Protein AF-0000000081171784 (afdb_homodimer)

Radius of gyration: 21.11 Å; Cα contacts (8 Å, |Δi|>4): 283; chains: 2; bounding box: 65×60×63 Å

Structure (mmCIF, N/CA/C/O backbone):
data_AF-0000000081171784-model_v1
#
loop_
_entity.id
_entity.type
_entity.pdbx_description
1 polymer 'Histidine-containing phosphotransfer protein'
#
loop_
_atom_site.group_PDB
_atom_site.id
_atom_site.type_symbol
_atom_site.label_atom_id
_atom_site.label_alt_id
_atom_site.label_comp_id
_atom_site.label_asym_id
_atom_site.label_entity_id
_atom_site.label_seq_id
_atom_site.pdbx_PDB_ins_code
_atom_site.Cartn_x
_atom_site.Cartn_y
_atom_site.Cartn_z
_atom_site.occupancy
_atom_site.B_iso_or_equiv
_atom_site.auth_seq_id
_atom_site.auth_comp_id
_atom_site.auth_asym_id
_atom_site.auth_atom_id
_atom_site.pdbx_PDB_model_num
ATOM 1 N N . MET A 1 1 ? 34.5 8.57 -8.125 1 57.09 1 MET A N 1
ATOM 2 C CA . MET A 1 1 ? 34.688 7.16 -8.461 1 57.09 1 MET A CA 1
ATOM 3 C C . MET A 1 1 ? 33.688 6.297 -7.695 1 57.09 1 MET A C 1
ATOM 5 O O . MET A 1 1 ? 33.031 5.418 -8.273 1 57.09 1 MET A O 1
ATOM 9 N N . GLU A 1 2 ? 33.406 6.562 -6.387 1 71.69 2 GLU A N 1
ATOM 10 C CA . GLU A 1 2 ? 32.562 5.785 -5.496 1 71.69 2 GLU A CA 1
ATOM 11 C C . GLU A 1 2 ? 31.078 5.914 -5.887 1 71.69 2 GLU A C 1
ATOM 13 O O . GLU A 1 2 ? 30.344 4.922 -5.902 1 71.69 2 GLU A O 1
ATOM 18 N N . THR A 1 3 ? 30.828 6.988 -6.398 1 77.44 3 THR A N 1
ATOM 19 C CA . THR A 1 3 ? 29.438 7.242 -6.785 1 77.44 3 THR A CA 1
ATOM 20 C C . THR A 1 3 ? 29.094 6.516 -8.086 1 77.44 3 THR A C 1
ATOM 22 O O . THR A 1 3 ? 28 5.98 -8.234 1 77.44 3 THR A O 1
ATOM 25 N N . ARG A 1 4 ? 30.125 6.426 -8.953 1 79.5 4 ARG A N 1
ATOM 26 C CA . ARG A 1 4 ? 29.906 5.742 -10.227 1 79.5 4 ARG A CA 1
ATOM 27 C C . ARG A 1 4 ? 29.719 4.246 -10.016 1 79.5 4 ARG A C 1
ATOM 29 O O . ARG A 1 4 ? 28.844 3.633 -10.648 1 79.5 4 ARG A O 1
ATOM 36 N N . HIS A 1 5 ? 30.562 3.717 -9.156 1 86.38 5 HIS A N 1
ATOM 37 C CA . HIS A 1 5 ? 30.453 2.293 -8.852 1 86.38 5 HIS A CA 1
ATOM 38 C C . HIS A 1 5 ? 29.109 1.96 -8.219 1 86.38 5 HIS A C 1
ATOM 40 O O . HIS A 1 5 ? 28.484 0.956 -8.562 1 86.38 5 HIS A O 1
ATOM 46 N N . LEU A 1 6 ? 28.703 2.834 -7.371 1 88.56 6 LE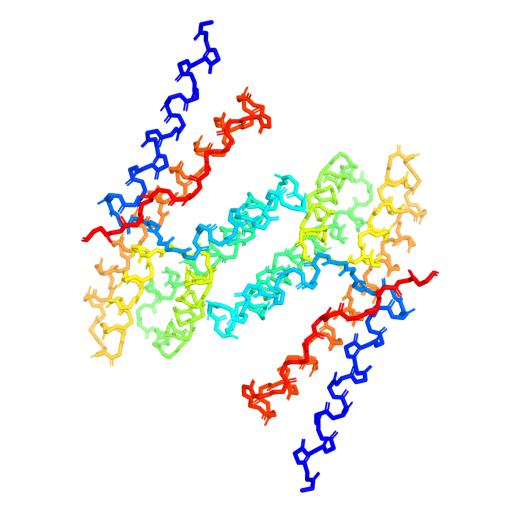U A N 1
ATOM 47 C CA . LEU A 1 6 ? 27.422 2.633 -6.699 1 88.56 6 LEU A CA 1
ATOM 48 C C . LEU A 1 6 ? 26.266 2.654 -7.699 1 88.56 6 LEU A C 1
ATOM 50 O O . LEU A 1 6 ? 25.359 1.822 -7.625 1 88.56 6 LEU A O 1
ATOM 54 N N . ARG A 1 7 ? 26.391 3.484 -8.648 1 88.81 7 ARG A N 1
ATOM 55 C CA . ARG A 1 7 ? 25.344 3.594 -9.672 1 88.81 7 ARG A CA 1
ATOM 56 C C . ARG A 1 7 ? 25.312 2.348 -10.547 1 88.81 7 ARG A C 1
ATOM 58 O O . ARG A 1 7 ? 24.234 1.862 -10.898 1 88.81 7 ARG A O 1
ATOM 65 N N . GLN A 1 8 ? 26.469 1.867 -10.867 1 90.69 8 GLN A N 1
ATOM 66 C CA . GLN A 1 8 ? 26.531 0.649 -11.672 1 90.69 8 GLN A CA 1
ATOM 67 C C . GLN A 1 8 ? 25.938 -0.54 -10.914 1 90.69 8 GLN A C 1
ATOM 69 O O . GLN A 1 8 ? 25.266 -1.38 -11.508 1 90.69 8 GLN A O 1
ATOM 74 N N . GLN A 1 9 ? 26.203 -0.541 -9.68 1 91.56 9 GLN A N 1
ATOM 75 C CA . GLN A 1 9 ? 25.672 -1.61 -8.844 1 91.56 9 GLN A CA 1
ATOM 76 C C . GLN A 1 9 ? 24.156 -1.548 -8.766 1 91.56 9 GLN A C 1
ATOM 78 O O . GLN A 1 9 ? 23.484 -2.58 -8.82 1 91.56 9 GLN A O 1
ATOM 83 N N . ILE A 1 10 ? 23.734 -0.388 -8.68 1 93.69 10 ILE A N 1
ATOM 84 C CA . ILE A 1 10 ? 22.281 -0.19 -8.586 1 93.69 10 ILE A CA 1
ATOM 85 C C . ILE A 1 10 ? 21.625 -0.624 -9.891 1 93.69 10 ILE A C 1
ATOM 87 O O . ILE A 1 10 ? 20.609 -1.322 -9.875 1 93.69 10 ILE A O 1
ATOM 91 N N . VAL A 1 11 ? 22.188 -0.311 -10.961 1 93.06 11 VAL A N 1
ATOM 92 C CA . VAL A 1 11 ? 21.656 -0.673 -12.273 1 93.06 11 VAL A CA 1
ATOM 93 C C . VAL A 1 11 ? 21.688 -2.189 -12.445 1 93.06 11 VAL A C 1
ATOM 95 O O . VAL A 1 11 ? 20.719 -2.789 -12.93 1 93.06 11 VAL A O 1
ATOM 98 N N . ALA A 1 12 ? 22.75 -2.744 -12.023 1 94.38 12 ALA A N 1
ATOM 99 C CA . ALA A 1 12 ? 22.891 -4.195 -12.125 1 94.38 12 ALA A CA 1
ATOM 100 C C . ALA A 1 12 ? 21.859 -4.91 -11.258 1 94.38 12 ALA A C 1
ATOM 102 O O . ALA A 1 12 ? 21.297 -5.934 -11.664 1 94.38 12 ALA A O 1
ATOM 103 N N . MET A 1 13 ? 21.656 -4.371 -10.094 1 94.44 13 MET A N 1
ATOM 104 C CA . MET A 1 13 ? 20.656 -4.941 -9.203 1 94.44 13 MET A CA 1
ATOM 105 C C . MET A 1 13 ? 19.266 -4.867 -9.82 1 94.44 13 MET A C 1
ATOM 107 O O . MET A 1 13 ? 18.531 -5.863 -9.852 1 94.44 13 MET A O 1
ATOM 111 N N . ARG A 1 14 ? 18.953 -3.768 -10.266 1 94.38 14 ARG A N 1
ATOM 112 C CA . ARG A 1 14 ? 17.656 -3.582 -10.906 1 94.38 14 ARG A CA 1
ATOM 113 C C . ARG A 1 14 ? 17.469 -4.566 -12.055 1 94.38 14 ARG A C 1
ATOM 115 O O . ARG A 1 14 ? 16.406 -5.18 -12.195 1 94.38 14 ARG A O 1
ATOM 122 N N . GLN A 1 15 ? 18.453 -4.684 -12.898 1 95.06 15 GLN A N 1
ATOM 123 C CA . GLN A 1 15 ? 18.391 -5.594 -14.031 1 95.06 15 GLN A CA 1
ATOM 124 C C . GLN A 1 15 ? 18.188 -7.035 -13.578 1 95.06 15 GLN A C 1
ATOM 126 O O . GLN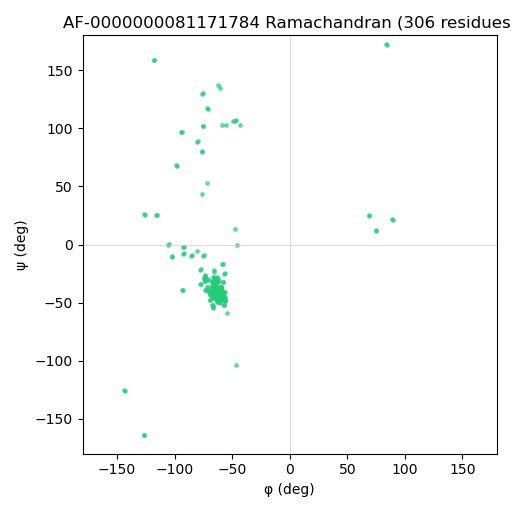 A 1 15 ? 17.453 -7.797 -14.219 1 95.06 15 GLN A O 1
ATOM 131 N N . SER A 1 16 ? 18.812 -7.352 -12.516 1 96 16 SER A N 1
ATOM 132 C CA . SER A 1 16 ? 18.703 -8.719 -12.016 1 96 16 SER A CA 1
ATOM 133 C C . SER A 1 16 ? 17.266 -9.031 -11.578 1 96 16 SER A C 1
ATOM 135 O O . SER A 1 16 ? 16.828 -10.18 -11.656 1 96 16 SER A O 1
ATOM 137 N N . PHE A 1 17 ? 16.531 -8.023 -11.078 1 96.31 17 PHE A N 1
ATOM 138 C CA . PHE A 1 17 ? 15.141 -8.227 -10.688 1 96.31 17 PHE A CA 1
ATOM 139 C C . PHE A 1 17 ? 14.312 -8.734 -11.867 1 96.31 17 PHE A C 1
ATOM 141 O O . PHE A 1 17 ? 13.422 -9.562 -11.688 1 96.31 17 PHE A O 1
ATOM 148 N N . PHE A 1 18 ? 14.648 -8.336 -13.016 1 95.75 18 PHE A N 1
ATOM 149 C CA . PHE A 1 18 ? 13.859 -8.672 -14.195 1 95.75 18 PHE A CA 1
ATOM 150 C C . PHE A 1 18 ? 14.391 -9.938 -14.859 1 95.75 18 PHE A C 1
ATOM 152 O O . PHE A 1 18 ? 13.609 -10.781 -15.312 1 95.75 18 PHE A O 1
ATOM 159 N N . ASP A 1 19 ? 15.719 -10.055 -14.875 1 95.69 19 ASP A N 1
ATOM 160 C CA . ASP A 1 19 ? 16.328 -11.258 -15.43 1 95.69 19 ASP A CA 1
ATOM 161 C C . ASP A 1 19 ? 15.867 -12.508 -14.68 1 95.69 19 ASP A C 1
ATOM 163 O O . ASP A 1 19 ? 15.648 -13.555 -15.281 1 95.69 19 ASP A O 1
ATOM 167 N N . GLU A 1 20 ? 15.727 -12.289 -13.375 1 96.44 20 GLU A N 1
ATOM 168 C CA . GLU A 1 20 ? 15.336 -13.414 -12.531 1 96.44 20 GLU A CA 1
ATOM 169 C C . GLU A 1 20 ? 13.82 -13.484 -12.367 1 96.44 20 GLU A C 1
ATOM 171 O O . GLU A 1 20 ? 13.312 -14.32 -11.625 1 96.44 20 GLU A O 1
ATOM 176 N N . GLU A 1 21 ? 13.07 -12.547 -12.938 1 96 21 GLU A N 1
ATOM 177 C CA . GLU A 1 21 ? 11.609 -12.5 -12.969 1 96 21 GLU A CA 1
ATOM 178 C C . GLU A 1 21 ? 11.039 -12.242 -11.578 1 96 21 GLU A C 1
ATOM 180 O O . GLU A 1 21 ? 9.945 -12.711 -11.258 1 96 21 GLU A O 1
ATOM 185 N N . ILE A 1 22 ? 11.82 -11.648 -10.781 1 97.38 22 ILE A N 1
ATOM 186 C CA . ILE A 1 22 ? 11.391 -11.266 -9.445 1 97.38 22 ILE A CA 1
ATOM 187 C C . ILE A 1 22 ? 10.312 -10.188 -9.539 1 97.38 22 ILE A C 1
ATOM 189 O O . ILE A 1 22 ? 9.281 -10.266 -8.883 1 97.38 22 ILE A O 1
ATOM 193 N N . LEU A 1 23 ? 10.562 -9.18 -10.398 1 97.44 23 LEU A N 1
ATOM 194 C CA . LEU A 1 23 ? 9.648 -8.078 -10.664 1 97.44 23 LEU A CA 1
ATOM 195 C C . LEU A 1 23 ? 9.211 -8.078 -12.125 1 97.44 23 LEU A C 1
ATOM 197 O O . LEU A 1 23 ? 9.867 -8.695 -12.977 1 97.44 23 LEU A O 1
ATOM 201 N N . ASP A 1 24 ? 8.102 -7.434 -12.391 1 94.75 24 ASP A N 1
ATOM 202 C CA . ASP A 1 24 ? 7.641 -7.328 -13.773 1 94.75 24 ASP A CA 1
ATOM 203 C C . ASP A 1 24 ? 7.379 -5.871 -14.156 1 94.75 24 ASP A C 1
ATOM 205 O O . ASP A 1 24 ? 7.879 -4.953 -13.5 1 94.75 24 ASP A O 1
ATOM 209 N N . GLU A 1 25 ? 6.676 -5.691 -15.203 1 91.25 25 GLU A N 1
ATOM 210 C CA . GLU A 1 25 ? 6.5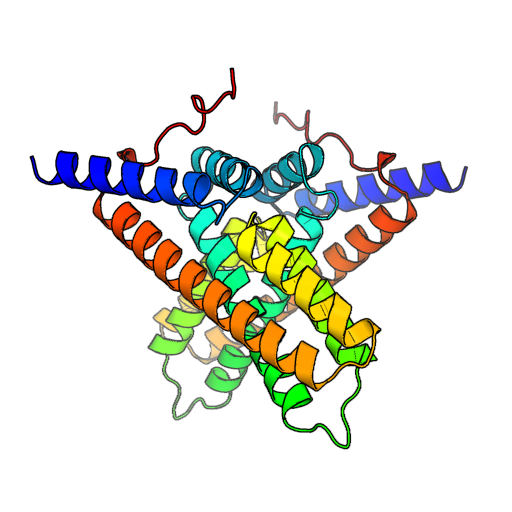23 -4.379 -15.828 1 91.25 25 GLU A CA 1
ATOM 211 C C . GLU A 1 25 ? 5.785 -3.416 -14.906 1 91.25 25 GLU A C 1
ATOM 213 O O . GLU A 1 25 ? 5.953 -2.199 -15.008 1 91.25 25 GLU A O 1
ATOM 218 N N . GLN A 1 26 ? 4.953 -3.938 -14.078 1 90.75 26 GLN A N 1
ATOM 219 C CA . GLN A 1 26 ? 4.219 -3.068 -13.164 1 90.75 26 GLN A CA 1
ATOM 220 C C . GLN A 1 26 ? 5.172 -2.273 -12.273 1 90.75 26 GLN A C 1
ATOM 222 O O . GLN A 1 26 ? 4.898 -1.122 -11.938 1 90.75 26 GLN A O 1
ATOM 227 N N . PHE A 1 27 ? 6.242 -2.9 -11.836 1 92.88 27 PHE A N 1
ATOM 228 C CA . PHE A 1 27 ? 7.258 -2.188 -11.07 1 92.88 27 PHE A CA 1
ATOM 229 C C . PHE A 1 27 ? 7.793 -0.997 -11.852 1 92.88 27 PHE A C 1
ATOM 231 O O . PHE A 1 27 ? 7.965 0.093 -11.305 1 92.88 27 PHE A O 1
ATOM 238 N N . CYS A 1 28 ? 7.996 -1.157 -13.086 1 89.88 28 CYS A N 1
ATOM 239 C CA . CYS A 1 28 ? 8.508 -0.097 -13.945 1 89.88 28 CYS A CA 1
ATOM 240 C C . CYS A 1 28 ? 7.52 1.063 -14.023 1 89.88 28 CYS A C 1
ATOM 242 O O . CYS A 1 28 ? 7.926 2.227 -14.039 1 89.88 28 CYS A O 1
ATOM 244 N N . GLN A 1 29 ? 6.359 0.728 -14.039 1 86.69 29 GLN A N 1
ATOM 245 C CA . GLN A 1 29 ? 5.332 1.764 -14.086 1 86.69 29 GLN A CA 1
ATOM 246 C C . GLN A 1 29 ? 5.328 2.596 -12.812 1 86.69 29 GLN A C 1
ATOM 248 O O . GLN A 1 29 ? 5.191 3.82 -12.859 1 86.69 29 GLN A O 1
ATOM 253 N N . LEU A 1 30 ? 5.441 1.908 -11.711 1 89.06 30 LEU A N 1
ATOM 254 C CA . LEU A 1 30 ? 5.516 2.602 -10.43 1 89.06 30 LEU A CA 1
ATOM 255 C C . LEU A 1 30 ? 6.742 3.508 -10.375 1 89.06 30 LEU A C 1
ATOM 257 O O . LEU A 1 30 ? 6.668 4.633 -9.875 1 89.06 30 LEU A O 1
ATOM 261 N N . GLU A 1 31 ? 7.809 2.986 -10.859 1 87 31 GLU A N 1
ATOM 262 C CA . GLU A 1 31 ? 9.047 3.756 -10.898 1 87 31 GLU A CA 1
ATOM 263 C C . GLU A 1 31 ? 8.875 5.047 -11.695 1 87 31 GLU A C 1
ATOM 265 O O . GLU A 1 31 ? 9.406 6.09 -11.32 1 87 31 GLU A O 1
ATOM 270 N N . GLN A 1 32 ? 8.195 5 -12.758 1 83.44 32 GLN A N 1
ATOM 271 C CA . GLN A 1 32 ? 7.953 6.164 -13.602 1 83.44 32 GLN A CA 1
ATOM 272 C C . GLN A 1 32 ? 7.148 7.227 -12.867 1 83.44 32 GLN A C 1
ATOM 274 O O . GLN A 1 32 ? 7.371 8.422 -13.055 1 83.44 32 GLN A O 1
ATOM 279 N N . LEU A 1 33 ? 6.309 6.797 -12.062 1 81.56 33 LEU A N 1
ATOM 280 C CA . LEU A 1 33 ? 5.5 7.73 -11.289 1 81.56 33 LEU A CA 1
ATOM 281 C C . LEU A 1 33 ? 6.355 8.477 -10.273 1 81.56 33 LEU A C 1
ATOM 283 O O . LEU A 1 33 ? 6.105 9.648 -9.984 1 81.56 33 LEU A O 1
ATOM 287 N N . GLU A 1 34 ? 7.223 7.754 -9.703 1 81.5 34 GLU A N 1
ATOM 288 C CA . GLU A 1 34 ? 8.125 8.383 -8.742 1 81.5 34 GLU A CA 1
ATOM 289 C C . GLU A 1 34 ? 8.938 9.492 -9.398 1 81.5 34 GLU A C 1
ATOM 291 O O . GLU A 1 34 ? 9.18 10.539 -8.789 1 81.5 34 GLU A O 1
ATOM 296 N N . GLU A 1 35 ? 9.328 9.344 -10.594 1 73.88 35 GLU A N 1
ATOM 297 C CA . GLU A 1 35 ? 10.117 10.336 -11.312 1 73.88 35 GLU A CA 1
ATOM 298 C C . GLU A 1 35 ? 9.344 11.641 -11.484 1 73.88 35 GLU A C 1
ATOM 300 O O . GLU A 1 35 ? 9.938 12.719 -11.492 1 73.88 35 GLU A O 1
ATOM 305 N N . ASN A 1 36 ? 8.094 11.562 -11.531 1 67.62 36 ASN A N 1
ATOM 306 C CA . ASN A 1 36 ? 7.273 12.727 -11.844 1 67.62 36 ASN A CA 1
ATOM 307 C C . ASN A 1 36 ? 6.582 13.273 -10.594 1 67.62 36 ASN A C 1
ATOM 309 O O . ASN A 1 36 ? 5.867 14.273 -10.664 1 67.62 36 ASN A O 1
ATOM 313 N N . GLY A 1 37 ? 6.91 12.555 -9.57 1 67.94 37 GLY A N 1
ATOM 314 C CA . GLY A 1 37 ? 6.137 12.953 -8.406 1 67.94 37 GLY A CA 1
ATOM 315 C C . GLY A 1 37 ? 6.926 12.883 -7.113 1 67.94 37 GLY A C 1
ATOM 316 O O . GLY A 1 37 ? 8.016 13.445 -7.016 1 67.94 37 GLY A O 1
ATOM 317 N N . ASN A 1 38 ? 6.441 12.172 -6.145 1 74.19 38 ASN A N 1
ATOM 318 C CA . ASN A 1 38 ? 7.004 12.008 -4.805 1 74.19 38 ASN A CA 1
ATOM 319 C C . ASN A 1 38 ? 8.258 11.141 -4.828 1 74.19 38 ASN A C 1
ATOM 321 O O . ASN A 1 38 ? 8.203 9.977 -5.238 1 74.19 38 ASN A O 1
ATOM 325 N N . PRO A 1 39 ? 9.422 11.68 -4.445 1 75.19 39 PRO A N 1
ATOM 326 C CA . PRO A 1 39 ? 10.695 10.953 -4.523 1 75.19 39 PRO A CA 1
ATOM 327 C C . PRO A 1 39 ? 10.695 9.664 -3.713 1 75.19 39 PRO A C 1
ATOM 329 O O . PRO A 1 39 ? 11.484 8.758 -3.984 1 75.19 39 PRO A O 1
ATOM 332 N N . SER A 1 40 ? 9.867 9.5 -2.891 1 83.75 40 SER A N 1
ATOM 333 C CA . SER A 1 40 ? 9.859 8.289 -2.082 1 83.75 40 SER A CA 1
ATOM 334 C C . SER A 1 40 ? 8.602 7.461 -2.332 1 83.75 40 SER A C 1
ATOM 336 O O . SER A 1 40 ? 8.266 6.578 -1.538 1 83.75 40 SER A O 1
ATOM 338 N N . PHE A 1 41 ? 8.125 7.699 -3.516 1 88.44 41 PHE A N 1
ATOM 339 C CA . PHE A 1 41 ? 6.855 7.055 -3.814 1 88.44 41 PHE A CA 1
ATOM 340 C C . PHE A 1 41 ? 7.023 5.539 -3.887 1 88.44 41 PHE A C 1
ATOM 342 O O . PHE A 1 41 ? 6.297 4.797 -3.221 1 88.44 41 PHE A O 1
ATOM 349 N N . LEU A 1 42 ? 7.957 5.129 -4.719 1 91.56 42 LEU A N 1
ATOM 350 C CA . LEU A 1 42 ? 8.156 3.701 -4.941 1 91.56 42 LEU A CA 1
ATOM 351 C C . LEU A 1 42 ? 8.461 2.984 -3.631 1 91.56 42 LEU A C 1
ATOM 353 O O . LEU A 1 42 ? 7.855 1.955 -3.326 1 91.56 42 LEU A O 1
ATOM 357 N N . GLU A 1 43 ? 9.305 3.514 -2.889 1 92.56 43 GLU A N 1
ATOM 358 C CA . GLU A 1 43 ? 9.656 2.928 -1.6 1 92.56 43 GLU A CA 1
ATOM 359 C C . GLU A 1 43 ? 8.453 2.889 -0.664 1 92.56 43 GLU A C 1
ATOM 361 O O . GLU A 1 43 ? 8.258 1.917 0.072 1 92.56 43 GLU A O 1
ATOM 366 N N . GLN A 1 44 ? 7.703 3.898 -0.72 1 90.5 44 GLN A N 1
ATOM 367 C CA . GLN A 1 44 ? 6.523 3.965 0.14 1 90.5 44 GLN A CA 1
ATOM 368 C C . GLN A 1 44 ? 5.504 2.898 -0.242 1 90.5 44 GLN A C 1
ATOM 370 O O . GLN A 1 44 ? 4.883 2.283 0.63 1 90.5 44 GLN A O 1
ATOM 375 N N . VAL A 1 45 ? 5.312 2.752 -1.491 1 93.25 45 VAL A N 1
ATOM 376 C CA . VAL A 1 45 ? 4.379 1.734 -1.963 1 93.25 45 VAL A CA 1
ATOM 377 C C . VAL A 1 45 ? 4.824 0.359 -1.47 1 93.25 45 VAL A C 1
ATOM 379 O O . VAL A 1 45 ? 4.02 -0.4 -0.922 1 93.25 45 VAL A O 1
ATOM 382 N N . PHE A 1 46 ? 6.078 0.076 -1.565 1 95.19 46 PHE A N 1
ATOM 383 C CA . PHE A 1 46 ? 6.559 -1.235 -1.146 1 95.19 46 PHE A CA 1
ATOM 384 C C . PHE A 1 46 ? 6.566 -1.35 0.374 1 95.19 46 PHE A C 1
ATOM 386 O O . PHE A 1 46 ? 6.344 -2.432 0.922 1 95.19 46 PHE A O 1
ATOM 393 N N . THR A 1 47 ? 6.789 -0.279 1.035 1 93.56 47 THR A N 1
ATOM 394 C CA . THR A 1 47 ? 6.684 -0.306 2.49 1 93.56 47 THR A CA 1
ATOM 395 C C . THR A 1 47 ? 5.273 -0.696 2.924 1 93.56 47 THR A C 1
ATOM 397 O O . THR A 1 47 ? 5.098 -1.562 3.783 1 93.56 47 THR A O 1
ATOM 400 N N . MET A 1 48 ? 4.316 -0.072 2.326 1 93.12 48 MET A N 1
ATOM 401 C CA . MET A 1 48 ? 2.938 -0.436 2.635 1 93.12 48 MET A CA 1
ATOM 402 C C . MET A 1 48 ? 2.662 -1.89 2.262 1 93.12 48 MET A C 1
ATOM 404 O O . MET A 1 48 ? 1.993 -2.609 3.004 1 93.12 48 MET A O 1
ATOM 408 N N . TYR A 1 49 ? 3.176 -2.289 1.061 1 95.75 49 TYR A N 1
ATOM 409 C CA . TYR A 1 49 ? 3.018 -3.664 0.596 1 95.75 49 TYR A CA 1
ATOM 410 C C . TYR A 1 49 ? 3.604 -4.648 1.601 1 95.75 49 TYR A C 1
ATOM 412 O O . TYR A 1 49 ? 2.951 -5.629 1.968 1 95.75 49 TYR A O 1
ATOM 420 N N . PHE A 1 50 ? 4.773 -4.371 2.111 1 95.94 50 PHE A N 1
ATOM 421 C CA . PHE A 1 50 ? 5.449 -5.293 3.016 1 95.94 50 PHE A CA 1
ATOM 422 C C . PHE A 1 50 ? 4.77 -5.305 4.383 1 95.94 50 PHE A C 1
ATOM 424 O O . PHE A 1 50 ? 4.672 -6.352 5.023 1 95.94 50 PHE A O 1
ATOM 431 N N . ASN A 1 51 ? 4.352 -4.18 4.848 1 92.25 51 ASN A N 1
ATOM 432 C CA . ASN A 1 51 ? 3.631 -4.137 6.117 1 92.25 51 ASN A CA 1
ATOM 433 C C . ASN A 1 51 ? 2.34 -4.949 6.055 1 92.25 51 ASN A C 1
ATOM 435 O O . ASN A 1 51 ? 2.051 -5.734 6.961 1 92.25 51 ASN A O 1
ATOM 439 N N . ASP A 1 52 ? 1.663 -4.797 4.992 1 91.44 52 ASP A N 1
ATOM 440 C CA . ASP A 1 52 ? 0.402 -5.512 4.816 1 91.44 52 ASP A CA 1
ATOM 441 C C . ASP A 1 52 ? 0.639 -7.008 4.637 1 91.44 52 ASP A C 1
ATOM 443 O O . ASP A 1 52 ? -0.008 -7.828 5.293 1 91.44 52 ASP A O 1
ATOM 447 N N . SER A 1 53 ? 1.565 -7.316 3.777 1 94.75 53 SER A N 1
ATOM 448 C CA . SER A 1 53 ? 1.79 -8.719 3.426 1 94.75 53 SER A CA 1
ATOM 449 C C . SER A 1 53 ? 2.352 -9.5 4.605 1 94.75 53 SER A C 1
ATOM 451 O O . SER A 1 53 ? 2.092 -10.695 4.742 1 94.75 53 SER A O 1
ATOM 453 N N . THR A 1 54 ? 3.141 -8.812 5.453 1 93.12 54 THR A N 1
ATOM 454 C CA . THR A 1 54 ? 3.639 -9.484 6.645 1 93.12 54 THR A CA 1
ATOM 455 C C . THR A 1 54 ? 2.482 -9.984 7.504 1 93.12 54 THR A C 1
ATOM 457 O O . THR A 1 54 ? 2.523 -11.109 8.008 1 93.12 54 THR A O 1
ATOM 460 N N . THR A 1 55 ? 1.473 -9.164 7.621 1 90.56 55 THR A N 1
ATOM 461 C CA . THR A 1 55 ? 0.29 -9.539 8.383 1 90.56 55 THR A CA 1
ATOM 462 C C . THR A 1 55 ? -0.452 -10.688 7.703 1 90.56 55 THR A C 1
ATOM 464 O O . THR A 1 55 ? -0.907 -11.625 8.367 1 90.56 55 THR A O 1
ATOM 467 N N . VAL A 1 56 ? -0.552 -10.625 6.438 1 90.94 56 VAL A N 1
ATOM 468 C CA . VAL A 1 56 ? -1.215 -11.656 5.645 1 90.94 56 VAL A CA 1
ATOM 469 C C . VAL A 1 56 ? -0.498 -12.992 5.828 1 90.94 56 VAL A C 1
ATOM 471 O O . VAL A 1 56 ? -1.13 -14.008 6.129 1 90.94 56 VAL A O 1
ATOM 474 N N . LEU A 1 57 ? 0.784 -13 5.676 1 95.5 57 LEU A N 1
ATOM 475 C CA . LEU A 1 57 ? 1.582 -14.219 5.781 1 95.5 57 LEU A CA 1
ATOM 476 C C . LEU A 1 57 ? 1.481 -14.812 7.18 1 95.5 57 LEU A C 1
ATOM 478 O O . LEU A 1 57 ? 1.397 -16.031 7.332 1 95.5 57 LEU A O 1
ATOM 482 N N . ALA A 1 58 ? 1.482 -13.961 8.188 1 94 58 ALA A N 1
ATOM 483 C CA . ALA A 1 58 ? 1.336 -14.438 9.562 1 94 58 ALA A CA 1
ATOM 484 C C . ALA A 1 58 ? -0.019 -15.109 9.766 1 94 58 ALA A C 1
ATOM 486 O O . ALA A 1 58 ? -0.114 -16.125 10.453 1 94 58 ALA A O 1
ATOM 487 N N . THR A 1 59 ? -1.062 -14.531 9.219 1 92.12 59 THR A N 1
ATOM 488 C CA . THR A 1 59 ? -2.41 -15.086 9.312 1 92.12 59 THR A CA 1
ATOM 489 C C . THR A 1 59 ? -2.477 -16.469 8.672 1 92.12 59 THR A C 1
ATOM 491 O O . THR A 1 59 ? -3.037 -17.406 9.25 1 92.12 59 THR A O 1
ATOM 494 N N . VAL A 1 60 ? -1.902 -16.609 7.512 1 93.25 60 VAL A N 1
ATOM 495 C CA . VAL A 1 60 ? -1.907 -17.875 6.797 1 93.25 60 VAL A CA 1
ATOM 496 C C . VAL A 1 60 ? -1.089 -18.906 7.57 1 93.25 60 VAL A C 1
ATOM 498 O O . VAL A 1 60 ? -1.501 -20.062 7.711 1 93.25 60 VAL A O 1
ATOM 501 N N . GLU A 1 61 ? 0.045 -18.453 8.023 1 93.31 61 GLU A N 1
ATOM 502 C CA . GLU A 1 61 ? 0.896 -19.344 8.805 1 93.31 61 GLU A CA 1
ATOM 503 C C . GLU A 1 61 ? 0.158 -19.891 10.031 1 93.31 61 GLU A C 1
ATOM 505 O O . GLU A 1 61 ? 0.221 -21.078 10.328 1 93.31 61 GLU A O 1
ATOM 510 N N . GLN A 1 62 ? -0.535 -19 10.742 1 92.44 62 GLN A N 1
ATOM 511 C CA . GLN A 1 62 ? -1.304 -19.406 11.922 1 92.44 62 GLN A CA 1
ATOM 512 C C . GLN A 1 62 ? -2.414 -20.375 11.547 1 92.44 62 GLN A C 1
ATOM 514 O O . GLN A 1 62 ? -2.641 -21.359 12.25 1 92.44 62 GLN A O 1
ATOM 519 N N . ALA A 1 63 ? -3.104 -20.094 10.445 1 89.25 63 ALA A N 1
ATOM 520 C CA . ALA A 1 63 ? -4.164 -20.984 9.977 1 89.25 63 ALA A CA 1
ATOM 521 C C . ALA A 1 63 ? -3.617 -22.359 9.648 1 89.25 63 ALA A C 1
ATOM 523 O O . ALA A 1 63 ? -4.25 -23.375 9.961 1 89.25 63 ALA A O 1
ATOM 524 N N . MET A 1 64 ? -2.449 -22.438 9.094 1 85.75 64 MET A N 1
ATOM 525 C CA . MET A 1 64 ? -1.843 -23.703 8.672 1 85.75 64 MET A CA 1
ATOM 526 C C . MET A 1 64 ? -1.373 -24.5 9.875 1 85.75 64 MET A C 1
ATOM 528 O O . MET A 1 64 ? -1.27 -25.734 9.805 1 85.75 64 MET A O 1
ATOM 532 N N . ARG A 1 65 ? -1.073 -23.812 10.922 1 87.25 65 ARG A N 1
ATOM 533 C CA . ARG A 1 65 ? -0.641 -24.484 12.141 1 87.25 65 ARG A CA 1
ATOM 534 C C . ARG A 1 65 ? -1.818 -25.156 12.844 1 87.25 65 ARG A C 1
ATOM 536 O O . ARG A 1 65 ? -1.638 -26.125 13.594 1 87.25 65 ARG A O 1
ATOM 543 N N . GLU A 1 66 ? -2.967 -24.562 12.648 1 85.75 66 GLU A N 1
ATOM 544 C CA . GLU A 1 66 ? -4.172 -25.109 13.266 1 85.75 66 GLU A CA 1
ATOM 545 C C . GLU A 1 66 ? -4.957 -25.969 12.273 1 85.75 66 GLU A C 1
ATOM 547 O O . GLU A 1 66 ? -6.125 -25.688 11.984 1 85.75 66 GLU A O 1
ATOM 552 N N . ILE A 1 67 ? -4.398 -27.094 11.898 1 75.56 67 ILE A N 1
ATOM 553 C CA . ILE A 1 67 ? -4.863 -27.906 10.773 1 75.56 67 ILE A CA 1
ATOM 554 C C . ILE A 1 67 ? -6.234 -28.5 11.102 1 75.56 67 ILE A C 1
ATOM 556 O O . ILE A 1 67 ? -7.094 -28.594 10.227 1 75.56 67 ILE A O 1
ATOM 560 N N . GLU A 1 68 ? -6.441 -28.844 12.297 1 82.38 68 GLU A N 1
ATOM 561 C CA . GLU A 1 68 ? -7.688 -29.484 12.695 1 82.38 68 GLU A CA 1
ATOM 562 C C . GLU A 1 68 ? -8.875 -28.531 12.547 1 82.38 68 GLU A C 1
ATOM 564 O O . GLU A 1 68 ? -10 -28.969 12.32 1 82.38 68 GLU A O 1
ATOM 569 N N . SER A 1 69 ? -8.609 -27.328 12.57 1 86.38 69 SER A N 1
ATOM 570 C CA . SER A 1 69 ? -9.672 -26.328 12.531 1 86.38 69 SER A CA 1
ATOM 571 C C . SER A 1 69 ? -9.461 -25.328 11.398 1 86.38 69 SER A C 1
ATOM 573 O O . SER A 1 69 ? -10 -24.219 11.438 1 86.38 69 SER A O 1
ATOM 575 N N . ILE A 1 70 ? -8.758 -25.828 10.422 1 85.19 70 ILE A N 1
ATOM 576 C CA . ILE A 1 70 ? -8.359 -24.875 9.398 1 85.19 70 ILE A CA 1
ATOM 577 C C . ILE A 1 70 ? -9.555 -24.547 8.508 1 85.19 70 ILE A C 1
ATOM 579 O O . ILE A 1 70 ? -10.312 -25.422 8.109 1 85.19 70 ILE A O 1
ATOM 583 N N . ASP A 1 71 ? -9.781 -23.25 8.32 1 90.31 71 ASP A N 1
ATOM 584 C CA . ASP A 1 71 ? -10.758 -22.75 7.359 1 90.31 71 ASP A CA 1
ATOM 585 C C . ASP A 1 71 ? -10.094 -22.422 6.023 1 90.31 71 ASP A C 1
ATOM 587 O O . ASP A 1 71 ? -9.578 -21.328 5.824 1 90.31 71 ASP A O 1
ATOM 591 N N . LEU A 1 72 ? -10.172 -23.344 5.102 1 91.44 72 LEU A N 1
ATOM 592 C CA . LEU A 1 72 ? -9.5 -23.219 3.812 1 91.44 72 LEU A CA 1
ATOM 593 C C . LEU A 1 72 ? -10.078 -22.047 3.014 1 91.44 72 LEU A C 1
ATOM 595 O O . LEU A 1 72 ? -9.367 -21.422 2.223 1 91.44 72 LEU A O 1
ATOM 599 N N . GLY A 1 73 ? -11.344 -21.812 3.229 1 92.75 73 GLY A N 1
ATOM 600 C CA . GLY A 1 73 ? -11.953 -20.656 2.592 1 92.75 73 GLY A CA 1
ATOM 601 C C . GLY A 1 73 ? -11.336 -19.344 3.025 1 92.75 73 GLY A C 1
ATOM 602 O O . GLY A 1 73 ? -11.07 -18.469 2.193 1 92.75 73 GLY A O 1
ATOM 603 N N . GLU A 1 74 ? -11.094 -19.281 4.266 1 92.12 74 GLU A N 1
ATOM 604 C CA . GLU A 1 74 ? -10.461 -18.078 4.789 1 92.12 74 GLU A CA 1
ATOM 605 C C . GLU A 1 74 ? -9.023 -17.938 4.281 1 92.12 74 GLU A C 1
ATOM 607 O O . GLU A 1 74 ? -8.586 -16.844 3.914 1 92.12 74 GLU A O 1
ATOM 612 N N . VAL A 1 75 ? -8.312 -19.062 4.27 1 94.38 75 VAL A N 1
ATOM 613 C CA . VAL A 1 75 ? -6.938 -19.062 3.783 1 94.38 75 VAL A CA 1
ATOM 614 C C . VAL A 1 75 ? -6.902 -18.625 2.322 1 94.38 75 VAL A C 1
ATOM 616 O O . VAL A 1 75 ? -6.086 -17.781 1.942 1 94.38 75 VAL A O 1
ATOM 619 N N . ASP A 1 76 ? -7.809 -19.109 1.556 1 95.56 76 ASP A N 1
ATOM 620 C CA . ASP A 1 76 ? -7.867 -18.734 0.144 1 95.56 76 ASP A CA 1
ATOM 621 C C . ASP A 1 76 ? -8.195 -17.25 -0.028 1 95.56 76 ASP A C 1
ATOM 623 O O . ASP A 1 76 ? -7.652 -16.594 -0.916 1 95.56 76 ASP A O 1
ATOM 627 N N . HIS A 1 77 ? -9.062 -16.812 0.812 1 94.38 77 HIS A N 1
ATOM 628 C CA . HIS A 1 77 ? -9.453 -15.398 0.749 1 94.38 77 HIS A CA 1
ATOM 629 C C . HIS A 1 77 ? -8.266 -14.484 1.012 1 94.38 77 HIS A C 1
ATOM 631 O O . HIS A 1 77 ? -8.031 -13.531 0.264 1 94.38 77 HIS A O 1
ATOM 637 N N . VAL A 1 78 ? -7.531 -14.781 1.976 1 94.06 78 VAL A N 1
ATOM 638 C CA . VAL A 1 78 ? -6.379 -13.977 2.361 1 94.06 78 VAL A CA 1
ATOM 639 C C . VAL A 1 78 ? -5.309 -14.047 1.272 1 94.06 78 VAL A C 1
ATOM 641 O O . VAL A 1 78 ? -4.719 -13.031 0.902 1 94.06 78 VAL A O 1
ATOM 644 N N . LEU A 1 79 ? -5.105 -15.266 0.74 1 96.44 79 LEU A N 1
ATOM 645 C CA . LEU A 1 79 ? -4.129 -15.445 -0.329 1 96.44 79 LEU A CA 1
ATOM 646 C C . LEU A 1 79 ? -4.566 -14.711 -1.592 1 96.44 79 LEU A C 1
ATOM 648 O O . LEU A 1 79 ? -3.732 -14.148 -2.309 1 96.44 79 LEU A O 1
ATOM 652 N N . HIS A 1 80 ? -5.801 -14.688 -1.867 1 94.56 80 HIS A N 1
ATOM 653 C CA . HIS A 1 80 ? -6.344 -13.977 -3.018 1 94.56 80 HIS A CA 1
ATOM 654 C C . HIS A 1 80 ? -6.062 -12.477 -2.924 1 94.56 80 HIS A C 1
ATOM 656 O O . HIS A 1 80 ? -5.645 -11.859 -3.904 1 94.56 80 HIS A O 1
ATOM 662 N N . LYS A 1 81 ? -6.32 -11.977 -1.791 1 91.38 81 LYS A N 1
ATOM 663 C CA . LYS A 1 81 ? -6.02 -10.57 -1.563 1 91.38 81 LYS A CA 1
ATOM 664 C C . LYS A 1 81 ? -4.531 -10.289 -1.74 1 91.38 81 LYS A C 1
ATOM 666 O O . LYS A 1 81 ? -4.148 -9.266 -2.314 1 91.38 81 LYS A O 1
ATOM 671 N N . PHE A 1 82 ? -3.705 -11.234 -1.215 1 96 82 PHE A N 1
ATOM 672 C CA . PHE A 1 82 ? -2.258 -11.102 -1.319 1 96 82 PHE A CA 1
ATOM 673 C C . PHE A 1 82 ? -1.813 -11.148 -2.777 1 96 82 PHE A C 1
ATOM 675 O O . PHE A 1 82 ? -0.901 -10.422 -3.18 1 96 82 PHE A O 1
ATOM 682 N N . LYS A 1 83 ? -2.434 -11.977 -3.547 1 95.69 83 LYS A N 1
ATOM 683 C CA . LYS A 1 83 ? -2.16 -12.062 -4.977 1 95.69 83 LYS A CA 1
ATOM 684 C C . LYS A 1 83 ? -2.406 -10.719 -5.664 1 95.69 83 LYS A C 1
ATOM 686 O O . LYS A 1 83 ? -1.59 -10.266 -6.469 1 95.69 83 LYS A O 1
ATOM 691 N N . GLY A 1 84 ? -3.512 -10.094 -5.301 1 93.12 84 GLY A N 1
ATOM 692 C CA . GLY A 1 84 ? -3.842 -8.797 -5.867 1 93.12 84 GLY A CA 1
ATOM 693 C C . GLY A 1 84 ? -2.824 -7.723 -5.527 1 93.12 84 GLY A C 1
ATOM 694 O O . GLY A 1 84 ? -2.389 -6.973 -6.406 1 93.12 84 GLY A O 1
ATOM 695 N N . SER A 1 85 ? -2.469 -7.645 -4.277 1 94 85 SER A N 1
ATOM 696 C CA . SER A 1 85 ? -1.47 -6.668 -3.863 1 94 85 SER A CA 1
ATOM 697 C C . SER A 1 85 ? -0.134 -6.914 -4.559 1 94 85 SER A C 1
ATOM 699 O O . SER A 1 85 ? 0.543 -5.969 -4.965 1 94 85 SER A O 1
ATOM 701 N N . SER A 1 86 ? 0.236 -8.156 -4.672 1 96.44 86 SER A N 1
ATOM 702 C CA . SER A 1 86 ? 1.492 -8.508 -5.328 1 96.44 86 SER A CA 1
ATOM 703 C C . SER A 1 86 ? 1.471 -8.133 -6.805 1 96.44 86 SER A C 1
ATOM 705 O O . SER A 1 86 ? 2.473 -7.656 -7.344 1 96.44 86 SER A O 1
ATOM 707 N N . ALA A 1 87 ? 0.385 -8.297 -7.438 1 93.81 87 ALA A N 1
ATOM 708 C CA . ALA A 1 87 ? 0.228 -7.898 -8.836 1 93.81 87 ALA A CA 1
ATOM 709 C C . ALA A 1 87 ? 0.339 -6.383 -8.992 1 93.81 87 ALA A C 1
ATOM 711 O O . ALA A 1 87 ? 0.95 -5.895 -9.945 1 93.81 87 ALA A O 1
ATOM 712 N N . SER A 1 88 ? -0.202 -5.699 -8.078 1 91.5 88 SER A N 1
ATOM 713 C CA . SER A 1 88 ? -0.254 -4.246 -8.148 1 91.5 88 SER A CA 1
ATOM 714 C C . SER A 1 88 ? 1.142 -3.637 -8.062 1 91.5 88 SER A C 1
ATOM 716 O O . SER A 1 88 ? 1.38 -2.541 -8.578 1 91.5 88 SER A O 1
ATOM 718 N N . VAL A 1 89 ? 2.047 -4.312 -7.406 1 94.56 89 VAL A N 1
ATOM 719 C CA . VAL A 1 89 ? 3.379 -3.738 -7.254 1 94.56 89 VAL A CA 1
ATOM 720 C C . VAL A 1 89 ? 4.344 -4.406 -8.234 1 94.56 89 VAL A C 1
ATOM 722 O O . VAL A 1 89 ? 5.5 -3.992 -8.352 1 94.56 89 VAL A O 1
ATOM 725 N N . GLY A 1 90 ? 3.93 -5.473 -8.875 1 95.44 90 GLY A N 1
ATOM 726 C CA .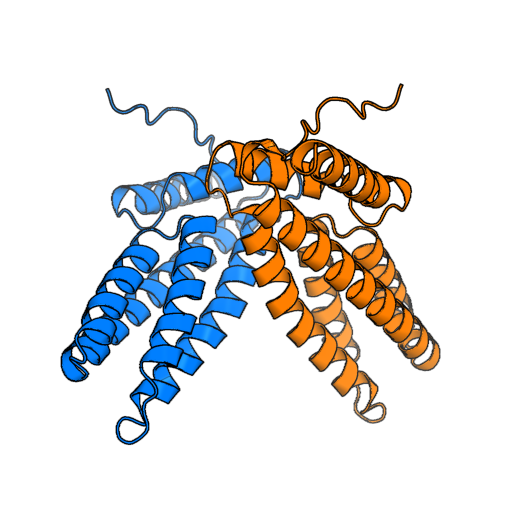 GLY A 1 90 ? 4.746 -6.176 -9.852 1 95.44 90 GLY A CA 1
ATOM 727 C C . GLY A 1 90 ? 5.613 -7.258 -9.234 1 95.44 90 GLY A C 1
ATOM 728 O O . GLY A 1 90 ? 6.652 -7.621 -9.789 1 95.44 90 GLY A O 1
ATOM 729 N N . ALA A 1 91 ? 5.289 -7.754 -8.102 1 97.12 91 ALA A N 1
ATOM 730 C CA . ALA A 1 91 ? 6.016 -8.836 -7.441 1 97.12 91 ALA A CA 1
ATOM 731 C C . ALA A 1 91 ? 5.695 -10.188 -8.086 1 97.12 91 ALA A C 1
ATOM 733 O O . ALA A 1 91 ? 4.992 -11.008 -7.496 1 97.12 91 ALA A O 1
ATOM 734 N N . ASN A 1 92 ? 6.332 -10.398 -9.156 1 97.44 92 ASN A N 1
ATOM 735 C CA . ASN A 1 92 ? 5.957 -11.477 -10.062 1 97.44 92 ASN A CA 1
ATOM 736 C C . ASN A 1 92 ? 6.195 -12.852 -9.445 1 97.44 92 ASN A C 1
ATOM 738 O O . ASN A 1 92 ? 5.305 -13.695 -9.438 1 97.44 92 ASN A O 1
ATOM 742 N N . LYS A 1 93 ? 7.363 -13.109 -8.945 1 97.88 93 LYS A N 1
ATOM 743 C CA . LYS A 1 93 ? 7.676 -14.422 -8.398 1 97.88 93 LYS A CA 1
ATOM 744 C C . LYS A 1 93 ? 6.797 -14.742 -7.191 1 97.88 93 LYS A C 1
ATOM 746 O O . LYS A 1 93 ? 6.328 -15.867 -7.035 1 97.88 93 LYS A O 1
ATOM 751 N N . VAL A 1 94 ? 6.59 -13.781 -6.355 1 98.31 94 VAL A N 1
ATOM 752 C CA . VAL A 1 94 ? 5.723 -13.953 -5.195 1 98.31 94 VAL A CA 1
ATOM 753 C C . VAL A 1 94 ? 4.301 -14.266 -5.652 1 98.31 94 VAL A C 1
ATOM 755 O O . VAL A 1 94 ? 3.676 -15.211 -5.156 1 98.31 94 VAL A O 1
ATOM 758 N N . ARG A 1 95 ? 3.811 -13.508 -6.59 1 97.44 95 ARG A N 1
ATOM 759 C CA . ARG A 1 95 ? 2.467 -13.727 -7.117 1 97.44 95 ARG A CA 1
ATOM 760 C C . ARG A 1 95 ? 2.311 -15.156 -7.633 1 97.44 95 ARG A C 1
ATOM 762 O O . ARG A 1 95 ? 1.306 -15.812 -7.359 1 97.44 95 ARG A O 1
ATOM 769 N N . ASN A 1 96 ? 3.289 -15.602 -8.406 1 98 96 ASN A N 1
ATOM 770 C CA . ASN A 1 96 ? 3.254 -16.953 -8.945 1 98 96 ASN A CA 1
ATOM 771 C C . ASN A 1 96 ? 3.193 -18 -7.84 1 98 96 ASN A C 1
ATOM 773 O O . ASN A 1 96 ? 2.473 -19 -7.953 1 98 96 ASN A O 1
ATOM 777 N N . GLN A 1 97 ? 4.004 -17.75 -6.828 1 97.94 97 GLN A N 1
ATOM 778 C CA . GLN A 1 97 ? 3.998 -18.703 -5.719 1 97.94 97 GLN A CA 1
ATOM 779 C C . GLN A 1 97 ? 2.66 -18.672 -4.988 1 97.94 97 GLN A C 1
ATOM 781 O O . GLN A 1 97 ? 2.205 -19.703 -4.488 1 97.94 97 GLN A O 1
ATOM 786 N N . ILE A 1 98 ? 1.997 -17.516 -4.902 1 98.19 98 ILE A N 1
ATOM 787 C CA . ILE A 1 98 ? 0.671 -17.422 -4.301 1 98.19 98 ILE A CA 1
ATOM 788 C C . ILE A 1 98 ? -0.32 -18.266 -5.094 1 98.19 98 ILE A C 1
ATOM 790 O O . ILE A 1 98 ? -1.104 -19.031 -4.516 1 98.19 98 ILE A O 1
ATOM 794 N N . VAL A 1 99 ? -0.232 -18.125 -6.371 1 98.06 99 VAL A N 1
ATOM 795 C CA . VAL A 1 99 ? -1.115 -18.891 -7.25 1 98.06 99 VAL A CA 1
ATOM 796 C C . VAL A 1 99 ? -0.907 -20.391 -7.027 1 98.06 99 VAL A C 1
ATOM 798 O O . VAL A 1 99 ? -1.873 -21.141 -6.926 1 98.06 99 VAL A O 1
ATOM 801 N N . ASN A 1 100 ? 0.31 -20.75 -6.969 1 98 100 ASN A N 1
ATOM 802 C CA . ASN A 1 100 ? 0.632 -22.156 -6.719 1 98 100 ASN A CA 1
ATOM 803 C C . ASN A 1 100 ? 0.078 -22.625 -5.379 1 98 100 ASN A C 1
ATOM 805 O O . ASN A 1 100 ? -0.503 -23.719 -5.289 1 98 100 ASN A O 1
ATOM 809 N N . THR A 1 101 ? 0.233 -21.875 -4.324 1 97.62 101 THR A N 1
ATOM 810 C CA . THR A 1 101 ? -0.262 -22.219 -2.996 1 97.62 101 THR A CA 1
ATOM 811 C C . THR A 1 101 ? -1.782 -22.359 -3.004 1 97.62 101 THR A C 1
ATOM 813 O O . THR A 1 101 ? -2.328 -23.312 -2.441 1 97.62 101 THR A O 1
ATOM 816 N N . ARG A 1 102 ? -2.449 -21.391 -3.662 1 97.56 102 ARG A N 1
ATOM 817 C CA . ARG A 1 102 ? -3.906 -21.375 -3.723 1 97.56 102 ARG A CA 1
ATOM 818 C C . ARG A 1 102 ? -4.434 -22.625 -4.434 1 97.56 102 ARG A C 1
ATOM 820 O O . ARG A 1 102 ? -5.523 -23.109 -4.125 1 97.56 102 ARG A O 1
ATOM 827 N N . LYS A 1 103 ? -3.67 -23.172 -5.41 1 97.69 103 LYS A N 1
ATOM 828 C CA . LYS A 1 103 ? -4.047 -24.406 -6.102 1 97.69 103 LYS A CA 1
ATOM 829 C C . LYS A 1 103 ? -4.164 -25.562 -5.125 1 97.69 103 LYS A C 1
ATOM 831 O O . LYS A 1 103 ? -5.145 -26.312 -5.148 1 97.69 103 LYS A O 1
ATOM 836 N N . PHE A 1 104 ? -3.229 -25.703 -4.285 1 96.81 104 PHE A N 1
ATOM 837 C CA . PHE A 1 104 ? -3.24 -26.781 -3.311 1 96.81 104 PHE A CA 1
ATOM 838 C C . PHE A 1 104 ? -4.359 -26.594 -2.295 1 96.81 104 PHE A C 1
ATOM 840 O O . PHE A 1 104 ? -5.004 -27.547 -1.877 1 96.81 104 PHE A O 1
ATOM 847 N N . VAL A 1 105 ? -4.57 -25.359 -1.86 1 95.5 105 VAL A N 1
ATOM 848 C CA . VAL A 1 105 ? -5.645 -25.047 -0.924 1 95.5 105 VAL A CA 1
ATOM 849 C C . VAL A 1 105 ? -6.992 -25.438 -1.528 1 95.5 105 VAL A C 1
ATOM 851 O O . VAL A 1 105 ? -7.816 -26.062 -0.864 1 95.5 105 VAL A O 1
ATOM 854 N N . ALA A 1 106 ? -7.18 -25.109 -2.742 1 95.69 106 ALA A N 1
ATOM 855 C CA . ALA A 1 106 ? -8.43 -25.422 -3.439 1 95.69 106 ALA A CA 1
ATOM 856 C C . ALA A 1 106 ? -8.648 -26.922 -3.547 1 95.69 106 ALA A C 1
ATOM 858 O O . ALA A 1 106 ? -9.789 -27.391 -3.516 1 95.69 106 ALA A O 1
ATOM 859 N N . GLU A 1 107 ? -7.566 -27.672 -3.648 1 95.44 107 GLU A N 1
ATOM 860 C CA . GLU A 1 107 ? -7.629 -29.125 -3.785 1 95.44 107 GLU A CA 1
ATOM 861 C C . GLU A 1 107 ? -7.75 -29.797 -2.424 1 95.44 107 GLU A C 1
ATOM 863 O O . GLU A 1 107 ? -7.918 -31.016 -2.344 1 95.44 107 GLU A O 1
ATOM 868 N N . GLY A 1 108 ? -7.598 -29.078 -1.402 1 92.88 108 GLY A N 1
ATOM 869 C CA . GLY A 1 108 ? -7.652 -29.625 -0.055 1 92.88 108 GLY A CA 1
ATOM 870 C C . GLY A 1 108 ? -6.41 -30.406 0.319 1 92.88 108 GLY A C 1
ATOM 871 O O . GLY A 1 108 ? -6.438 -31.203 1.255 1 92.88 108 GLY A O 1
ATOM 872 N N . ASP A 1 109 ? -5.406 -30.281 -0.475 1 93.88 109 ASP A N 1
ATOM 873 C CA . ASP A 1 109 ? -4.133 -30.938 -0.2 1 93.88 109 ASP A CA 1
ATOM 874 C C . ASP A 1 109 ? -3.314 -30.156 0.815 1 93.88 109 ASP A C 1
ATOM 876 O O . ASP A 1 109 ? -2.443 -29.359 0.44 1 93.88 109 ASP A O 1
ATOM 880 N N . LEU A 1 110 ? -3.488 -30.406 2.062 1 91.56 110 LEU A N 1
ATOM 881 C CA . LEU A 1 110 ? -2.906 -29.625 3.143 1 91.56 110 LEU A CA 1
ATOM 882 C C . LEU A 1 110 ? -1.387 -29.75 3.152 1 91.56 110 LEU A C 1
ATOM 884 O O . LEU A 1 110 ? -0.679 -28.781 3.408 1 91.56 110 LEU A O 1
ATOM 888 N N . LYS A 1 111 ? -0.93 -30.938 2.947 1 93.38 111 LYS A N 1
ATOM 889 C CA . LYS A 1 111 ? 0.517 -31.141 2.92 1 93.38 111 LYS A CA 1
ATOM 890 C C . LYS A 1 111 ? 1.156 -30.359 1.772 1 93.38 111 LYS A C 1
ATOM 892 O O . LYS A 1 111 ? 2.166 -29.688 1.964 1 93.38 111 LYS A O 1
ATOM 897 N N . GLY A 1 112 ? 0.573 -30.453 0.61 1 95.25 112 GLY A N 1
ATOM 898 C CA . GLY A 1 112 ? 1.045 -29.672 -0.523 1 95.25 112 GLY A CA 1
ATOM 899 C C . GLY A 1 112 ? 0.974 -28.172 -0.29 1 95.25 112 GLY A C 1
ATOM 900 O O . GLY A 1 112 ? 1.886 -27.438 -0.67 1 95.25 112 GLY A O 1
ATOM 901 N N . ALA A 1 113 ? -0.109 -27.781 0.347 1 95.06 113 ALA A N 1
ATOM 902 C CA . ALA A 1 113 ? -0.292 -26.359 0.65 1 95.06 113 ALA A CA 1
ATOM 903 C C . ALA A 1 113 ? 0.797 -25.859 1.592 1 95.06 113 ALA A C 1
ATOM 905 O O . ALA A 1 113 ? 1.295 -24.734 1.434 1 95.06 113 ALA A O 1
ATOM 906 N N . GLU A 1 114 ? 1.142 -26.641 2.523 1 93.88 114 GLU A N 1
ATOM 907 C CA . GLU A 1 114 ? 2.178 -26.266 3.479 1 93.88 114 GLU A CA 1
ATOM 908 C C . GLU A 1 114 ? 3.529 -26.094 2.791 1 93.88 114 GLU A C 1
ATOM 910 O O . GLU A 1 114 ? 4.242 -25.125 3.037 1 93.88 114 GLU A O 1
ATOM 915 N N . VAL A 1 115 ? 3.879 -27.047 1.957 1 96.44 115 VAL A N 1
ATOM 916 C CA . VAL A 1 115 ? 5.141 -26.984 1.226 1 96.44 115 VAL A CA 1
ATOM 917 C C . VAL A 1 115 ? 5.16 -25.75 0.319 1 96.44 115 VAL A C 1
ATOM 919 O O . VAL A 1 115 ? 6.145 -25.016 0.286 1 96.44 115 VAL A O 1
ATOM 922 N N . ALA A 1 116 ? 4.062 -25.562 -0.397 1 97.25 116 ALA A N 1
ATOM 923 C CA . ALA A 1 116 ? 3.947 -24.406 -1.285 1 97.25 116 ALA A CA 1
ATOM 924 C C . ALA A 1 116 ? 4.051 -23.109 -0.504 1 97.25 116 ALA A C 1
ATOM 926 O O . ALA A 1 116 ? 4.668 -22.141 -0.97 1 97.25 116 ALA A O 1
ATOM 927 N N . PHE A 1 117 ? 3.486 -23.078 0.666 1 96.56 117 PHE A N 1
ATOM 928 C CA . PHE A 1 117 ? 3.521 -21.875 1.498 1 96.56 117 PHE A CA 1
ATOM 929 C C . PHE A 1 117 ? 4.945 -21.594 1.963 1 96.56 117 PHE A C 1
ATOM 931 O O . PHE A 1 117 ? 5.344 -20.422 2.053 1 96.56 117 PHE A O 1
ATOM 938 N N . GLN A 1 118 ? 5.691 -22.578 2.258 1 96.69 118 GLN A N 1
ATOM 939 C CA . GLN A 1 118 ? 7.082 -22.391 2.654 1 96.69 118 GLN A CA 1
ATOM 940 C C . GLN A 1 118 ? 7.898 -21.781 1.514 1 96.69 118 GLN A C 1
ATOM 942 O O . GLN A 1 118 ? 8.75 -20.922 1.742 1 96.69 118 GLN A O 1
ATOM 947 N N . GLU A 1 119 ? 7.641 -22.25 0.325 1 97.62 119 GLU A N 1
ATOM 948 C CA . GLU A 1 119 ? 8.305 -21.672 -0.841 1 97.62 119 GLU A CA 1
ATOM 949 C C . GLU A 1 119 ? 7.883 -20.219 -1.053 1 97.62 119 GLU A C 1
ATOM 951 O O . GLU A 1 119 ? 8.703 -19.375 -1.414 1 97.62 119 GLU A O 1
ATOM 956 N N . LEU A 1 120 ? 6.586 -19.984 -0.852 1 97.81 120 LEU A N 1
ATOM 957 C CA . LEU A 1 120 ? 6.062 -18.625 -0.933 1 97.81 120 LEU A CA 1
ATOM 958 C C . LEU A 1 120 ? 6.773 -17.703 0.059 1 97.81 120 LEU A C 1
ATOM 960 O O . LEU A 1 120 ? 7.195 -16.609 -0.298 1 97.81 120 LEU A O 1
ATOM 964 N N . ARG A 1 121 ? 6.902 -18.156 1.229 1 97.12 121 ARG A N 1
ATOM 965 C CA . ARG A 1 121 ? 7.578 -17.391 2.266 1 97.12 121 ARG A CA 1
ATOM 966 C C . ARG A 1 121 ? 9.023 -17.094 1.879 1 97.12 121 ARG A C 1
ATOM 968 O O . ARG A 1 121 ? 9.516 -15.984 2.068 1 97.12 121 ARG A O 1
ATOM 975 N N . LYS A 1 122 ? 9.695 -18.078 1.366 1 97.56 122 LYS A N 1
ATOM 976 C CA . LYS A 1 122 ? 11.086 -17.922 0.939 1 97.56 122 LYS A CA 1
ATOM 977 C C . LYS A 1 122 ? 11.211 -16.859 -0.152 1 97.56 122 LYS A C 1
ATOM 979 O O . LYS A 1 122 ? 12.086 -15.992 -0.077 1 97.56 122 LYS A O 1
ATOM 984 N N . GLU A 1 123 ? 10.352 -16.938 -1.126 1 97.62 123 GLU A N 1
ATOM 985 C CA . GLU A 1 123 ? 10.391 -15.969 -2.223 1 97.62 123 GLU A CA 1
ATOM 986 C C . GLU A 1 123 ? 10.047 -14.562 -1.734 1 97.62 123 GLU A C 1
ATOM 988 O O . GLU A 1 123 ? 10.617 -13.578 -2.205 1 97.62 123 GLU A O 1
ATOM 993 N N . TYR A 1 124 ? 9.094 -14.555 -0.827 1 98.38 124 TYR A N 1
ATOM 994 C CA . TYR A 1 124 ? 8.719 -13.273 -0.241 1 98.38 124 TYR A CA 1
ATOM 995 C C . TYR A 1 124 ? 9.891 -12.656 0.507 1 98.38 124 TYR A C 1
ATOM 997 O O . TYR A 1 124 ? 10.188 -11.469 0.336 1 98.38 124 TYR A O 1
ATOM 1005 N N . ASP A 1 125 ? 10.539 -13.438 1.317 1 98.06 125 ASP A N 1
ATOM 1006 C CA . ASP A 1 125 ? 11.688 -12.961 2.084 1 98.06 125 ASP A CA 1
ATOM 1007 C C . ASP A 1 125 ? 12.812 -12.5 1.159 1 98.06 125 ASP A C 1
ATOM 1009 O O . ASP A 1 125 ? 13.484 -11.508 1.438 1 98.06 125 ASP A O 1
ATOM 1013 N N . ASN A 1 126 ? 12.992 -13.219 0.121 1 97.62 126 ASN A N 1
ATOM 1014 C CA . ASN A 1 126 ? 14 -12.852 -0.873 1 97.62 126 ASN A CA 1
ATOM 1015 C C . ASN A 1 126 ? 13.68 -11.508 -1.52 1 97.62 126 ASN A C 1
ATOM 1017 O O . ASN A 1 126 ? 14.555 -10.641 -1.626 1 97.62 126 ASN A O 1
ATOM 1021 N N . LEU A 1 127 ? 12.461 -11.359 -1.935 1 98.25 127 LEU A N 1
ATOM 1022 C CA . LEU A 1 127 ? 12.023 -10.094 -2.527 1 98.25 127 LEU A CA 1
ATOM 1023 C C . LEU A 1 127 ? 12.25 -8.938 -1.565 1 98.25 127 LEU A C 1
ATOM 1025 O O . LEU A 1 127 ? 12.828 -7.914 -1.942 1 98.25 127 LEU A O 1
ATOM 1029 N N . LYS A 1 128 ? 11.75 -9.109 -0.378 1 97.88 128 LYS A N 1
ATOM 1030 C CA . LYS A 1 128 ? 11.852 -8.062 0.633 1 97.88 128 LYS A CA 1
ATOM 1031 C C . LYS A 1 128 ? 13.305 -7.66 0.872 1 97.88 128 LYS A C 1
ATOM 1033 O O . LYS A 1 128 ? 13.633 -6.473 0.855 1 97.88 128 LYS A O 1
ATOM 1038 N N . ALA A 1 129 ? 14.156 -8.648 1.053 1 97.5 129 ALA A N 1
ATOM 1039 C CA . ALA A 1 129 ? 15.57 -8.383 1.31 1 97.5 129 ALA A CA 1
ATOM 1040 C C . ALA A 1 129 ? 16.219 -7.656 0.134 1 97.5 129 ALA A C 1
ATOM 1042 O O . ALA A 1 129 ? 16.953 -6.688 0.326 1 97.5 129 ALA A O 1
ATOM 1043 N N . LYS A 1 130 ? 15.961 -8.086 -1.051 1 97.06 130 LYS A N 1
ATOM 1044 C CA . LYS A 1 130 ? 16.562 -7.508 -2.25 1 97.06 130 LYS A CA 1
ATOM 1045 C C . LYS A 1 130 ? 16.094 -6.07 -2.461 1 97.06 130 LYS A C 1
ATOM 1047 O O . LYS A 1 130 ? 16.891 -5.188 -2.77 1 97.06 130 LYS A O 1
ATOM 1052 N N . LEU A 1 131 ? 14.789 -5.836 -2.279 1 96.94 131 LEU A N 1
ATOM 1053 C CA . LEU A 1 131 ? 14.242 -4.504 -2.508 1 96.94 131 LEU A CA 1
ATOM 1054 C C . LEU A 1 131 ? 14.688 -3.537 -1.419 1 96.94 131 LEU A C 1
ATOM 1056 O O . LEU A 1 131 ? 14.953 -2.365 -1.696 1 96.94 131 LEU A O 1
ATOM 1060 N N . GLU A 1 132 ? 14.711 -4.027 -0.176 1 95.81 132 GLU A N 1
ATOM 1061 C CA . GLU A 1 132 ? 15.211 -3.18 0.9 1 95.81 132 GLU A CA 1
ATOM 1062 C C . GLU A 1 132 ? 16.656 -2.75 0.642 1 95.81 132 GLU A C 1
ATOM 1064 O O . GLU A 1 132 ? 17 -1.589 0.851 1 95.81 132 GLU A O 1
ATOM 1069 N N . HIS A 1 133 ? 17.453 -3.709 0.234 1 95.69 133 HIS A N 1
ATOM 1070 C CA . HIS A 1 133 ? 18.828 -3.395 -0.124 1 95.69 133 HIS A CA 1
ATOM 1071 C C . HIS A 1 133 ? 18.891 -2.41 -1.288 1 95.69 133 HIS A C 1
ATOM 1073 O O . HIS A 1 133 ? 19.672 -1.457 -1.266 1 95.69 133 HIS A O 1
ATOM 1079 N N . TYR A 1 134 ? 18.094 -2.625 -2.299 1 95.06 134 TYR A N 1
ATOM 1080 C CA . TYR A 1 134 ? 18.031 -1.766 -3.477 1 95.06 134 TYR A CA 1
ATOM 1081 C C . TYR A 1 134 ? 17.688 -0.333 -3.086 1 95.06 134 TYR A C 1
ATOM 1083 O O . TYR A 1 134 ? 18.359 0.609 -3.498 1 95.06 134 TYR A O 1
ATOM 1091 N N . PHE A 1 135 ? 16.656 -0.181 -2.246 1 93.38 135 PHE A N 1
ATOM 1092 C CA . PHE A 1 135 ? 16.203 1.146 -1.838 1 93.38 135 PHE A CA 1
ATOM 1093 C C . PHE A 1 135 ? 17.266 1.834 -0.981 1 93.38 135 PHE A C 1
ATOM 1095 O O . PHE A 1 135 ? 17.438 3.051 -1.065 1 93.38 135 PHE A O 1
ATOM 1102 N N . GLN A 1 136 ? 17.891 1.055 -0.152 1 92.81 136 GLN A N 1
ATOM 1103 C CA . GLN A 1 136 ? 18.969 1.608 0.658 1 92.81 136 GLN A CA 1
ATOM 1104 C C . GLN A 1 136 ? 20.094 2.16 -0.22 1 92.81 136 GLN A C 1
ATOM 1106 O O . GLN A 1 136 ? 20.625 3.23 0.057 1 92.81 136 GLN A O 1
ATOM 1111 N N . GLN A 1 137 ? 20.453 1.45 -1.246 1 92.31 137 GLN A N 1
ATOM 1112 C CA . GLN A 1 137 ? 21.5 1.883 -2.162 1 92.31 137 GLN A CA 1
ATOM 1113 C C . GLN A 1 137 ? 21.078 3.129 -2.934 1 92.31 137 GLN A C 1
ATOM 1115 O O . GLN A 1 137 ? 21.906 4.004 -3.213 1 92.31 137 GLN A O 1
ATOM 1120 N N . LEU A 1 138 ? 19.859 3.174 -3.348 1 89 138 LEU A N 1
ATOM 1121 C CA . LEU A 1 138 ? 19.344 4.348 -4.047 1 89 138 LEU A CA 1
ATOM 1122 C C . LEU A 1 138 ? 19.469 5.598 -3.184 1 89 138 LEU A C 1
ATOM 1124 O O . LEU A 1 138 ? 19.844 6.66 -3.682 1 89 138 LEU A O 1
ATOM 1128 N N . LYS A 1 139 ? 19.141 5.418 -1.939 1 87.19 139 LYS A N 1
ATOM 1129 C CA . LYS A 1 139 ? 19.219 6.547 -1.016 1 87.19 139 LYS A CA 1
ATOM 1130 C C . LYS A 1 139 ? 20.672 7.004 -0.847 1 87.19 139 LYS A C 1
ATOM 1132 O O . LYS A 1 139 ? 20.938 8.203 -0.708 1 87.19 139 LYS A O 1
ATOM 1137 N N . ARG A 1 140 ? 21.547 6.137 -0.871 1 88.44 140 ARG A N 1
ATOM 1138 C CA . ARG A 1 140 ? 22.969 6.445 -0.729 1 88.44 140 ARG A CA 1
ATOM 1139 C C . ARG A 1 140 ? 23.5 7.145 -1.974 1 88.44 140 ARG A C 1
ATOM 1141 O O . ARG A 1 140 ? 24.359 8.016 -1.877 1 88.44 140 ARG A O 1
ATOM 1148 N N . ALA A 1 141 ? 23.016 6.75 -3.104 1 85.56 141 ALA A N 1
ATOM 1149 C CA . ALA A 1 141 ? 23.484 7.305 -4.367 1 85.56 141 ALA A CA 1
ATOM 1150 C C . ALA A 1 141 ? 22.891 8.688 -4.621 1 85.56 141 ALA A C 1
ATOM 1152 O O . ALA A 1 141 ? 23.484 9.508 -5.328 1 85.56 141 ALA A O 1
ATOM 1153 N N . GLY A 1 142 ? 21.812 9.039 -4.02 1 72 142 GLY A N 1
ATOM 1154 C CA . GLY A 1 142 ? 21.156 10.32 -4.227 1 72 142 GLY A CA 1
ATOM 1155 C C . GLY A 1 142 ? 20.25 10.344 -5.445 1 72 142 GLY A C 1
ATOM 1156 O O . GLY A 1 142 ? 20.109 9.328 -6.137 1 72 142 GLY A O 1
ATOM 1157 N N . PRO A 1 143 ? 19.469 11.297 -5.746 1 63.53 143 PRO A N 1
ATOM 1158 C CA . PRO A 1 143 ? 18.406 11.383 -6.758 1 63.53 143 PRO A CA 1
ATOM 1159 C C . PRO A 1 143 ? 18.922 11.086 -8.164 1 63.53 143 PRO A C 1
ATOM 1161 O O . PRO A 1 143 ? 18.125 10.695 -9.039 1 63.53 143 PRO A O 1
ATOM 1164 N N . ALA A 1 144 ? 20.094 11.211 -8.625 1 56.5 144 ALA A N 1
ATOM 1165 C CA . ALA A 1 144 ? 20.547 11.047 -10 1 56.5 144 ALA A CA 1
ATOM 1166 C C . ALA A 1 144 ? 20.594 9.578 -10.398 1 56.5 144 ALA A C 1
ATOM 1168 O O . ALA A 1 144 ? 20.75 9.25 -11.578 1 56.5 144 ALA A O 1
ATOM 1169 N N . ALA A 1 145 ? 20.438 8.695 -9.539 1 50.81 145 ALA A N 1
ATOM 1170 C CA . ALA A 1 145 ? 20.844 7.324 -9.844 1 50.81 145 ALA A CA 1
ATOM 1171 C C . ALA A 1 145 ? 19.672 6.531 -10.414 1 50.81 145 ALA A C 1
ATOM 1173 O O . ALA A 1 145 ? 19.828 5.363 -10.781 1 50.81 145 ALA A O 1
ATOM 1174 N N . ALA A 1 146 ? 18.391 6.996 -10.461 1 52.41 146 ALA A N 1
ATOM 1175 C CA . ALA A 1 146 ? 17.312 6.141 -10.922 1 52.41 146 ALA A CA 1
ATOM 1176 C C . ALA A 1 146 ? 17.344 5.98 -12.445 1 52.41 146 ALA A C 1
ATOM 1178 O O . ALA A 1 146 ? 17.438 6.969 -13.172 1 52.41 146 ALA A O 1
ATOM 1179 N N . GLY A 1 147 ? 17.812 4.93 -13.023 1 46.25 147 GLY A N 1
ATOM 1180 C CA . GLY A 1 147 ? 17.953 4.551 -14.422 1 46.25 147 GLY A CA 1
ATOM 1181 C C . GLY A 1 147 ? 16.641 4.473 -15.164 1 46.25 147 GLY A C 1
ATOM 1182 O O . GLY A 1 147 ? 15.578 4.371 -14.539 1 46.25 147 GLY A O 1
ATOM 1183 N N . ASP A 1 148 ? 16.516 5.016 -16.391 1 45.75 148 ASP A N 1
ATOM 1184 C CA . ASP A 1 148 ? 15.438 5.062 -17.359 1 45.75 148 ASP A CA 1
ATOM 1185 C C . ASP A 1 148 ? 14.945 3.654 -17.703 1 45.75 148 ASP A C 1
ATOM 1187 O O . ASP A 1 148 ? 15.742 2.74 -17.891 1 45.75 148 ASP A O 1
ATOM 1191 N N . CYS A 1 149 ? 13.859 3.277 -17.172 1 48.06 149 CYS A N 1
ATOM 1192 C CA . CYS A 1 149 ? 13.195 2.074 -17.656 1 48.06 149 CYS A CA 1
ATOM 1193 C C . CYS A 1 149 ? 13.109 2.068 -19.172 1 48.06 149 CYS A C 1
ATOM 1195 O O . CYS A 1 149 ? 12.367 1.28 -19.766 1 48.06 149 CYS A O 1
ATOM 1197 N N . SER A 1 150 ? 13.688 2.795 -20.109 1 40.94 150 SER A N 1
ATOM 1198 C CA . SER A 1 150 ? 13.438 2.775 -21.547 1 40.94 150 SER A CA 1
ATOM 1199 C C . SER A 1 150 ? 13.398 1.349 -22.078 1 40.94 150 SER A C 1
ATOM 1201 O O . SER A 1 150 ? 12.453 0.967 -22.781 1 40.94 150 SER A O 1
ATOM 1203 N N . ALA A 1 151 ? 14.688 0.82 -22.875 1 35.47 151 ALA A N 1
ATOM 1204 C CA . ALA A 1 151 ? 14.945 0.116 -24.125 1 35.47 151 ALA A CA 1
ATOM 1205 C C . ALA A 1 151 ? 14.719 -1.385 -23.969 1 35.47 151 ALA A C 1
ATOM 1207 O O . ALA A 1 151 ? 15.125 -2.174 -24.828 1 35.47 151 ALA A O 1
ATOM 1208 N N . SER A 1 152 ? 14.445 -2.062 -22.891 1 34.44 152 SER A N 1
ATOM 1209 C CA . SER A 1 152 ? 14.5 -3.48 -23.234 1 34.44 152 SER A CA 1
ATOM 1210 C C . SER A 1 152 ? 13.312 -3.887 -24.109 1 34.44 152 SER A C 1
ATOM 1212 O O . SER A 1 152 ? 12.234 -4.195 -23.594 1 34.44 152 SER A O 1
ATOM 1214 N N . GLN A 1 153 ? 13.016 -3.248 -25.219 1 30.97 153 GLN A N 1
ATOM 1215 C CA . GLN A 1 153 ? 12.266 -3.824 -26.328 1 30.97 153 GLN A CA 1
ATOM 1216 C C . GLN A 1 153 ? 12.742 -5.242 -26.625 1 30.97 153 GLN A C 1
ATOM 1218 O O . GLN A 1 153 ? 13.938 -5.477 -26.812 1 30.97 153 GLN A O 1
ATOM 1223 N N . VAL A 1 154 ? 12.164 -6.242 -26.312 1 24.22 154 VAL A N 1
ATOM 1224 C CA . VAL A 1 154 ? 12.375 -7.504 -27.016 1 24.22 154 VAL A CA 1
ATOM 1225 C C . VAL A 1 154 ? 12.312 -7.273 -28.516 1 24.22 154 VAL A C 1
ATOM 1227 O O . VAL A 1 154 ? 11.32 -6.758 -29.047 1 24.22 154 VAL A O 1
ATOM 1230 N N . LYS A 1 155 ? 13.461 -7.285 -29.344 1 21.58 155 LYS A N 1
ATOM 1231 C CA . LYS A 1 155 ? 13.406 -7.711 -30.734 1 21.58 155 LYS A CA 1
ATOM 1232 C C . LYS A 1 155 ? 12.664 -9.031 -30.891 1 21.58 155 LYS A C 1
ATOM 1234 O O . LYS A 1 155 ? 12.875 -9.961 -30.094 1 21.58 155 LYS A O 1
ATOM 1239 N N . MET B 1 1 ? -30.109 4.031 -18.969 1 56.53 1 MET B N 1
ATOM 1240 C CA . MET B 1 1 ? -30.344 5.227 -18.172 1 56.53 1 MET B CA 1
ATOM 1241 C C . MET B 1 1 ? -29.641 5.121 -16.828 1 56.53 1 MET B C 1
ATOM 1243 O O . MET B 1 1 ? -28.984 6.066 -16.391 1 56.53 1 MET B O 1
ATOM 1247 N N . GLU B 1 2 ? -29.609 3.955 -16.141 1 71 2 GLU B N 1
ATOM 1248 C CA . GLU B 1 2 ? -29.062 3.711 -14.812 1 71 2 GLU B CA 1
ATOM 1249 C C . GLU B 1 2 ? -27.531 3.77 -14.828 1 71 2 GLU B C 1
ATOM 1251 O O . GLU B 1 2 ? -26.922 4.355 -13.938 1 71 2 GLU B O 1
ATOM 1256 N N . THR B 1 3 ? -27.062 3.418 -15.898 1 77.31 3 THR B N 1
ATOM 1257 C CA . THR B 1 3 ? -25.609 3.404 -16.031 1 77.31 3 THR B CA 1
ATOM 1258 C C . THR B 1 3 ? -25.062 4.82 -16.219 1 77.31 3 THR B C 1
ATOM 1260 O O . THR B 1 3 ? -24.031 5.172 -15.656 1 77.31 3 THR B O 1
ATOM 1263 N N . ARG B 1 4 ? -25.891 5.637 -16.922 1 79.44 4 ARG B N 1
ATOM 1264 C CA . ARG B 1 4 ? -25.469 7.016 -17.156 1 79.44 4 ARG B CA 1
ATOM 1265 C C . ARG B 1 4 ? -25.484 7.816 -15.859 1 79.44 4 ARG B C 1
ATOM 1267 O O . ARG B 1 4 ? -24.562 8.609 -15.609 1 79.44 4 ARG B O 1
ATOM 1274 N N . HIS B 1 5 ? -26.531 7.605 -15.094 1 86.12 5 HIS B N 1
ATOM 1275 C CA . HIS B 1 5 ? -26.656 8.297 -13.812 1 86.12 5 HIS B CA 1
ATOM 1276 C C . HIS B 1 5 ? -25.516 7.906 -12.867 1 86.12 5 HIS B C 1
ATOM 1278 O O . HIS B 1 5 ? -24.938 8.758 -12.195 1 86.12 5 HIS B O 1
ATOM 1284 N N . LEU B 1 6 ? -25.219 6.66 -12.906 1 88.56 6 LEU B N 1
ATOM 1285 C CA . LEU B 1 6 ? -24.156 6.16 -12.055 1 88.56 6 LEU B CA 1
ATOM 1286 C C . LEU B 1 6 ? -22.812 6.777 -12.438 1 88.56 6 LEU B C 1
ATOM 1288 O O . LEU B 1 6 ? -22.031 7.172 -11.57 1 88.56 6 LEU B O 1
ATOM 1292 N N . ARG B 1 7 ? -22.625 6.965 -13.672 1 88.75 7 ARG B N 1
ATOM 1293 C CA . ARG B 1 7 ? -21.375 7.551 -14.164 1 88.75 7 ARG B CA 1
ATOM 1294 C C . ARG B 1 7 ? -21.281 9.016 -13.766 1 88.75 7 ARG B C 1
ATOM 1296 O O . ARG B 1 7 ? -20.203 9.484 -13.383 1 88.75 7 ARG B O 1
ATOM 1303 N N . GLN B 1 8 ? -22.375 9.695 -13.867 1 90.69 8 GLN B N 1
ATOM 1304 C CA . GLN B 1 8 ? -22.391 11.094 -13.469 1 90.69 8 GLN B CA 1
ATOM 1305 C C . GLN B 1 8 ? -22.109 11.25 -11.977 1 90.69 8 GLN B C 1
ATOM 1307 O O . GLN B 1 8 ? -21.406 12.172 -11.57 1 90.69 8 GLN B O 1
ATOM 1312 N N . GLN B 1 9 ? -22.641 10.352 -11.266 1 91.56 9 GLN B N 1
ATOM 1313 C CA . GLN B 1 9 ? -22.422 10.367 -9.82 1 91.56 9 GLN B CA 1
ATOM 1314 C C . GLN B 1 9 ? -20.953 10.117 -9.492 1 91.56 9 GLN B C 1
ATOM 1316 O O . GLN B 1 9 ? -20.391 10.773 -8.602 1 91.56 9 GLN B O 1
ATOM 1321 N N . ILE B 1 10 ? -20.438 9.258 -10.211 1 93.62 10 ILE B N 1
ATOM 1322 C CA . ILE B 1 10 ? -19.031 8.906 -9.992 1 93.62 10 ILE B CA 1
ATOM 1323 C C . ILE B 1 10 ? -18.141 10.102 -10.336 1 93.62 10 ILE B C 1
ATOM 1325 O O . ILE B 1 10 ? -17.234 10.445 -9.578 1 93.62 10 ILE B O 1
ATOM 1329 N N . VAL B 1 11 ? -18.422 10.766 -11.359 1 93.06 11 VAL B N 1
ATOM 1330 C CA . VAL B 1 11 ? -17.656 11.93 -11.789 1 93.06 11 VAL B CA 1
ATOM 1331 C C . VAL B 1 11 ? -17.812 13.055 -10.766 1 93.06 11 VAL B C 1
ATOM 1333 O O . VAL B 1 11 ? -16.828 13.711 -10.406 1 93.06 11 VAL B O 1
ATOM 1336 N N . ALA B 1 12 ? -18.984 13.211 -10.312 1 94.44 12 ALA B N 1
ATOM 1337 C CA . ALA B 1 12 ? -19.25 14.25 -9.328 1 94.44 12 ALA B CA 1
ATOM 1338 C C . ALA B 1 12 ? -18.516 13.961 -8.016 1 94.44 12 ALA B C 1
ATOM 1340 O O . ALA B 1 12 ? -17.984 14.875 -7.383 1 94.44 12 ALA B O 1
ATOM 1341 N N . MET B 1 13 ? -18.516 12.711 -7.648 1 94.5 13 MET B N 1
ATOM 1342 C CA . MET B 1 13 ? -17.812 12.32 -6.438 1 94.5 13 MET B CA 1
ATOM 1343 C C . MET B 1 13 ? -16.312 12.594 -6.574 1 94.5 13 MET B C 1
ATOM 1345 O O . MET B 1 13 ? -15.703 13.188 -5.688 1 94.5 13 MET B O 1
ATOM 1349 N N . ARG B 1 14 ? -15.797 12.172 -7.613 1 94.31 14 ARG B N 1
ATOM 1350 C CA . ARG B 1 14 ? -14.375 12.398 -7.867 1 94.31 14 ARG B CA 1
ATOM 1351 C C . ARG B 1 14 ? -14.047 13.883 -7.809 1 94.31 14 ARG B C 1
ATOM 1353 O O . ARG B 1 14 ? -13.047 14.281 -7.203 1 94.31 14 ARG B O 1
ATOM 1360 N N . GLN B 1 15 ? -14.836 14.695 -8.469 1 95 15 GLN B N 1
ATOM 1361 C CA . GLN B 1 15 ? -14.617 16.141 -8.484 1 95 15 GLN B CA 1
ATOM 1362 C C . GLN B 1 15 ? -14.664 16.719 -7.074 1 95 15 GLN B C 1
ATOM 1364 O O . GLN B 1 15 ? -13.898 17.625 -6.746 1 95 15 GLN B O 1
ATOM 1369 N N . SER B 1 16 ? -15.523 16.203 -6.309 1 96 16 SER B N 1
ATOM 1370 C CA . SER B 1 16 ? -15.672 16.703 -4.945 1 96 16 SER B CA 1
ATOM 1371 C C . SER B 1 16 ? -14.414 16.438 -4.121 1 96 16 SER B C 1
ATOM 1373 O O . SER B 1 16 ? -14.078 17.219 -3.221 1 96 16 SER B O 1
ATOM 1375 N N . PHE B 1 17 ? -13.703 15.328 -4.41 1 96.38 17 PHE B N 1
ATOM 1376 C CA . PHE B 1 17 ? -12.461 15.023 -3.711 1 96.38 17 PHE B CA 1
ATOM 1377 C C . PHE B 1 17 ? -11.445 16.156 -3.885 1 96.38 17 PHE B C 1
ATOM 1379 O O . PHE B 1 17 ? -10.703 16.469 -2.957 1 96.38 17 PHE B O 1
ATOM 1386 N N . PHE B 1 18 ? -11.492 16.781 -4.969 1 95.69 18 PHE B N 1
ATOM 1387 C CA . PHE B 1 18 ? -10.5 17.812 -5.281 1 95.69 18 PHE B CA 1
ATOM 1388 C C . PHE B 1 18 ? -10.992 19.188 -4.867 1 95.69 18 PHE B C 1
ATOM 1390 O O . PHE B 1 18 ? -10.227 20 -4.348 1 95.69 18 PHE B O 1
ATOM 1397 N N . ASP B 1 19 ? -12.281 19.422 -5.078 1 95.62 19 ASP B N 1
ATOM 1398 C CA . ASP B 1 19 ? -12.875 20.688 -4.66 1 95.62 19 ASP B CA 1
ATOM 1399 C C . ASP B 1 19 ? -12.719 20.891 -3.156 1 95.62 19 ASP B C 1
ATOM 1401 O O . ASP B 1 19 ? -12.477 22.016 -2.697 1 95.62 19 ASP B O 1
ATOM 1405 N N . GLU B 1 20 ? -12.844 19.766 -2.469 1 96.5 20 GLU B N 1
ATOM 1406 C CA . GLU B 1 20 ? -12.766 19.828 -1.013 1 96.5 20 GLU B CA 1
ATOM 1407 C C . GLU B 1 20 ? -11.344 19.594 -0.526 1 96.5 20 GLU B C 1
ATOM 1409 O O . GLU B 1 20 ? -11.094 19.531 0.68 1 96.5 20 GLU B O 1
ATOM 1414 N N . GLU B 1 21 ? -10.406 19.328 -1.412 1 96 21 GLU B N 1
ATOM 1415 C CA . GLU B 1 21 ? -8.977 19.172 -1.153 1 96 21 GLU B CA 1
ATOM 1416 C C . GLU B 1 21 ? -8.703 17.906 -0.349 1 96 21 GLU B C 1
ATOM 1418 O O . GLU B 1 21 ? -7.762 17.859 0.448 1 96 21 GLU B O 1
ATOM 1423 N N . ILE B 1 22 ? -9.57 17 -0.477 1 97.38 22 ILE B N 1
ATOM 1424 C CA . ILE B 1 22 ? -9.406 15.703 0.17 1 97.38 22 ILE B CA 1
ATOM 1425 C C . ILE B 1 22 ? -8.234 14.953 -0.466 1 97.38 22 ILE B C 1
ATOM 1427 O O . ILE B 1 22 ? -7.387 14.406 0.238 1 97.38 22 ILE B O 1
ATOM 1431 N N . LEU B 1 23 ? -8.188 14.969 -1.805 1 97.38 23 LEU B N 1
ATOM 1432 C CA . LEU B 1 23 ? -7.129 14.352 -2.596 1 97.38 23 LEU B CA 1
ATOM 1433 C C . LEU B 1 23 ? -6.387 15.398 -3.418 1 97.38 23 LEU B C 1
ATOM 1435 O O . LEU B 1 23 ? -6.895 16.5 -3.629 1 97.38 23 LEU B O 1
ATOM 1439 N N . ASP B 1 24 ? -5.18 15.062 -3.826 1 94.81 24 ASP B N 1
ATOM 1440 C CA . ASP B 1 24 ? -4.418 15.977 -4.668 1 94.81 24 ASP B CA 1
ATOM 1441 C C . ASP B 1 24 ? -3.932 15.281 -5.938 1 94.81 24 ASP B C 1
ATOM 1443 O O . ASP B 1 24 ? -4.469 14.242 -6.328 1 94.81 24 ASP B O 1
ATOM 1447 N N . GLU B 1 25 ? -3.01 15.875 -6.566 1 91.31 25 GLU B N 1
ATOM 1448 C CA . GLU B 1 25 ? -2.588 15.469 -7.902 1 91.31 25 GLU B CA 1
ATOM 1449 C C . GLU B 1 25 ? -1.972 14.078 -7.883 1 91.31 25 GLU B C 1
ATOM 1451 O O . GLU B 1 25 ? -1.976 13.375 -8.898 1 91.31 25 GLU B O 1
ATOM 1456 N N . GLN B 1 26 ? -1.392 13.719 -6.801 1 90.75 26 GLN B N 1
ATOM 1457 C CA . GLN B 1 26 ? -0.794 12.391 -6.715 1 90.75 26 GLN B CA 1
ATOM 1458 C C . GLN B 1 26 ? -1.836 11.305 -6.965 1 90.75 26 GLN B C 1
ATOM 1460 O O . GLN B 1 26 ? -1.528 10.266 -7.559 1 90.75 26 GLN B O 1
ATOM 1465 N N . PHE B 1 27 ? -3.031 11.484 -6.453 1 92.88 27 PHE B N 1
ATOM 1466 C CA . PHE B 1 27 ? -4.109 10.547 -6.734 1 92.88 27 PHE B CA 1
ATOM 1467 C C . PHE B 1 27 ? -4.336 10.414 -8.234 1 92.88 27 PHE B C 1
ATOM 1469 O O . PHE B 1 27 ? -4.52 9.305 -8.742 1 92.88 27 PHE B O 1
ATOM 1476 N N . CYS B 1 28 ? -4.289 11.461 -8.93 1 89.88 28 CYS B N 1
ATOM 1477 C CA . CYS B 1 28 ? -4.484 11.469 -10.375 1 89.88 28 CYS B CA 1
ATOM 1478 C C . CYS B 1 28 ? -3.395 10.664 -11.078 1 89.88 28 CYS B C 1
ATOM 1480 O O . CYS B 1 28 ? -3.668 9.953 -12.047 1 89.88 28 CYS B O 1
ATOM 1482 N N . GLN B 1 29 ? -2.287 10.773 -10.578 1 86.62 29 GLN B N 1
ATOM 1483 C CA . GLN B 1 29 ? -1.176 10.031 -11.156 1 86.62 29 GLN B CA 1
ATOM 1484 C C . GLN B 1 29 ? -1.372 8.523 -10.977 1 86.62 29 GLN B C 1
ATOM 1486 O O . GLN B 1 29 ? -1.106 7.746 -11.898 1 86.62 29 GLN B O 1
ATOM 1491 N N . LEU B 1 30 ? -1.794 8.164 -9.805 1 89.06 30 LEU B N 1
ATOM 1492 C CA . LEU B 1 30 ? -2.078 6.758 -9.539 1 89.06 30 LEU B CA 1
ATOM 1493 C C . LEU B 1 30 ? -3.188 6.246 -10.453 1 89.06 30 LEU B C 1
ATOM 1495 O O . LEU B 1 30 ? -3.107 5.129 -10.961 1 89.06 30 LEU B O 1
ATOM 1499 N N . GLU B 1 31 ? -4.168 7.062 -10.594 1 87.06 31 GLU B N 1
ATOM 1500 C CA . GLU B 1 31 ? -5.285 6.711 -11.469 1 87.06 31 GLU B CA 1
ATOM 1501 C C . GLU B 1 31 ? -4.809 6.445 -12.898 1 87.06 31 GLU B C 1
ATOM 1503 O O . GLU B 1 31 ? -5.305 5.535 -13.562 1 87.06 31 GLU B O 1
ATOM 1508 N N . GLN B 1 32 ? -3.922 7.203 -13.375 1 83.38 32 GLN B N 1
ATOM 1509 C CA . GLN B 1 32 ? -3.385 7.055 -14.727 1 83.38 32 GLN B CA 1
ATOM 1510 C C . GLN B 1 32 ? -2.654 5.723 -14.883 1 83.38 32 GLN B C 1
ATOM 1512 O O . GLN B 1 32 ? -2.709 5.102 -15.945 1 83.38 32 GLN B O 1
ATOM 1517 N N . LEU B 1 33 ? -2.057 5.316 -13.875 1 81.5 33 LEU B N 1
ATOM 1518 C CA . LEU B 1 33 ? -1.347 4.043 -13.914 1 81.5 33 LEU B CA 1
ATOM 1519 C C . LEU B 1 33 ? -2.326 2.879 -14.023 1 81.5 33 LEU B C 1
ATOM 1521 O O . LEU B 1 33 ? -2.029 1.874 -14.672 1 81.5 33 LEU B O 1
ATOM 1525 N N . GLU B 1 34 ? -3.361 3.004 -13.32 1 81.69 34 GLU B N 1
ATOM 1526 C CA . GLU B 1 34 ? -4.383 1.961 -13.383 1 81.69 34 GLU B CA 1
ATOM 1527 C C . GLU B 1 34 ? -4.914 1.801 -14.805 1 81.69 34 GLU B C 1
ATOM 1529 O O . GLU B 1 34 ? -5.172 0.682 -15.258 1 81.69 34 GLU B O 1
ATOM 1534 N N . GLU B 1 35 ? -5.051 2.834 -15.523 1 73.88 35 GLU B N 1
ATOM 1535 C CA . GLU B 1 35 ? -5.559 2.801 -16.891 1 73.88 35 GLU B CA 1
ATOM 1536 C C . GLU B 1 35 ? -4.641 1.986 -17.797 1 73.88 35 GLU B C 1
ATOM 1538 O O . GLU B 1 35 ? -5.105 1.337 -18.734 1 73.88 35 GLU B O 1
ATOM 1543 N N . ASN B 1 36 ? -3.43 1.935 -17.5 1 67.31 36 ASN B N 1
ATOM 1544 C CA . ASN B 1 36 ? -2.449 1.31 -18.375 1 67.31 36 ASN B CA 1
ATOM 1545 C C . ASN B 1 36 ? -1.999 -0.046 -17.844 1 67.31 36 ASN B C 1
ATOM 1547 O O . ASN B 1 36 ? -1.186 -0.727 -18.469 1 67.31 36 ASN B O 1
ATOM 1551 N N . GLY B 1 37 ? -2.592 -0.307 -16.75 1 67.75 37 GLY B N 1
ATOM 1552 C CA . GLY B 1 37 ? -2.061 -1.513 -16.125 1 67.75 37 GLY B CA 1
ATOM 1553 C C . GLY B 1 37 ? -3.121 -2.35 -15.445 1 67.75 37 GLY B C 1
ATOM 1554 O O . GLY B 1 37 ? -4.145 -2.684 -16.047 1 67.75 37 GLY B O 1
ATOM 1555 N N . ASN B 1 38 ? -2.93 -2.658 -14.203 1 74.12 38 ASN B N 1
ATOM 1556 C CA . ASN B 1 38 ? -3.791 -3.484 -13.359 1 74.12 38 ASN B CA 1
ATOM 1557 C C . ASN B 1 38 ? -5.09 -2.766 -13.008 1 74.12 38 ASN B C 1
ATOM 1559 O O . ASN B 1 38 ? -5.066 -1.694 -12.398 1 74.12 38 ASN B O 1
ATOM 1563 N N . PRO B 1 39 ? -6.258 -3.285 -13.445 1 75.5 39 PRO B N 1
ATOM 1564 C CA . PRO B 1 39 ? -7.543 -2.621 -13.234 1 75.5 39 PRO B CA 1
ATOM 1565 C C . PRO B 1 39 ? -7.855 -2.379 -11.758 1 75.5 39 PRO B C 1
ATOM 1567 O O . PRO B 1 39 ? -8.664 -1.507 -11.43 1 75.5 39 PRO B O 1
ATOM 1570 N N . SER B 1 40 ? -7.262 -2.971 -10.938 1 84 40 SER B N 1
ATOM 1571 C CA . SER B 1 40 ? -7.559 -2.781 -9.523 1 84 40 SER B CA 1
ATOM 1572 C C . SER B 1 40 ? -6.371 -2.17 -8.789 1 84 40 SER B C 1
ATOM 1574 O O . SER B 1 40 ? -6.309 -2.213 -7.555 1 84 40 SER B O 1
ATOM 1576 N N . PHE B 1 41 ? -5.621 -1.498 -9.602 1 88.25 41 PHE B N 1
ATOM 1577 C CA . PHE B 1 41 ? -4.387 -0.978 -9.031 1 88.25 41 PHE B CA 1
ATOM 1578 C C . PHE B 1 41 ? -4.688 0.084 -7.977 1 88.25 41 PHE B C 1
ATOM 1580 O O . PHE B 1 41 ? -4.203 -0.002 -6.844 1 88.25 41 PHE B O 1
ATOM 1587 N N . LEU B 1 42 ? -5.449 1.071 -8.391 1 91.56 42 LEU B N 1
ATOM 1588 C CA . LEU B 1 42 ? -5.738 2.193 -7.504 1 91.56 42 LEU B CA 1
ATOM 1589 C C . LEU B 1 42 ? -6.395 1.715 -6.215 1 91.56 42 LEU B C 1
ATOM 1591 O O . LEU B 1 42 ? -5.98 2.1 -5.121 1 91.56 42 LEU B O 1
ATOM 1595 N N . GLU B 1 43 ? -7.32 0.897 -6.332 1 92.62 43 GLU B N 1
ATOM 1596 C CA . GLU B 1 43 ? -8.008 0.351 -5.164 1 92.62 43 GLU B CA 1
ATOM 1597 C C . GLU B 1 43 ? -7.047 -0.446 -4.281 1 92.62 43 GLU B C 1
ATOM 1599 O O . GLU B 1 43 ? -7.125 -0.383 -3.055 1 92.62 43 GLU B O 1
ATOM 1604 N N . GLN B 1 44 ? -6.199 -1.142 -4.91 1 90.62 44 GLN B N 1
ATOM 1605 C CA . GLN B 1 44 ? -5.242 -1.949 -4.164 1 90.62 44 GLN B CA 1
ATOM 1606 C C . GLN B 1 44 ? -4.273 -1.068 -3.377 1 90.62 44 GLN B C 1
ATOM 1608 O O . GLN B 1 44 ? -3.93 -1.383 -2.234 1 90.62 44 GLN B O 1
ATOM 1613 N N . VAL B 1 45 ? -3.83 -0.055 -4.012 1 93.25 45 VAL B N 1
ATOM 1614 C CA . VAL B 1 45 ? -2.924 0.87 -3.338 1 93.25 45 VAL B CA 1
ATOM 1615 C C . VAL B 1 45 ? -3.602 1.444 -2.096 1 93.25 45 VAL B C 1
ATOM 1617 O O . VAL B 1 45 ? -3.02 1.451 -1.01 1 93.25 45 VAL B O 1
ATOM 1620 N N . PHE B 1 46 ? -4.836 1.821 -2.221 1 95.25 46 PHE B N 1
ATOM 1621 C CA . PHE B 1 46 ? -5.527 2.416 -1.083 1 95.25 46 PHE B CA 1
ATOM 1622 C C . PHE B 1 46 ? -5.879 1.354 -0.05 1 95.25 46 PHE B C 1
ATOM 1624 O O . PHE B 1 46 ? -5.895 1.628 1.151 1 95.25 46 PHE B O 1
ATOM 1631 N N . THR B 1 47 ? -6.121 0.181 -0.485 1 93.62 47 THR B N 1
ATOM 1632 C CA . THR B 1 47 ? -6.344 -0.901 0.468 1 93.62 47 THR B CA 1
ATOM 1633 C C . THR B 1 47 ? -5.109 -1.112 1.342 1 93.62 47 THR B C 1
ATOM 1635 O O . THR B 1 47 ? -5.219 -1.209 2.566 1 93.62 47 THR B O 1
ATOM 1638 N N . MET B 1 48 ? -3.988 -1.165 0.713 1 93.06 48 MET B N 1
ATOM 1639 C CA . MET B 1 48 ? -2.752 -1.296 1.48 1 93.06 48 MET B CA 1
ATOM 1640 C C . MET B 1 48 ? -2.551 -0.094 2.396 1 93.06 48 MET B C 1
ATOM 1642 O O . MET B 1 48 ? -2.139 -0.247 3.547 1 93.06 48 MET B O 1
ATOM 1646 N N . TYR B 1 49 ? -2.83 1.123 1.841 1 95.75 49 TYR B N 1
ATOM 1647 C CA . TYR B 1 49 ? -2.715 2.355 2.613 1 95.75 49 TYR B CA 1
ATOM 1648 C C . TYR B 1 49 ? -3.604 2.309 3.85 1 95.75 49 TYR B C 1
ATOM 1650 O O . TYR B 1 49 ? -3.152 2.609 4.957 1 95.75 49 TYR B O 1
ATOM 1658 N N . PHE B 1 50 ? -4.82 1.861 3.701 1 95.94 50 PHE B N 1
ATOM 1659 C CA . PHE B 1 50 ? -5.77 1.858 4.809 1 95.94 50 PHE B CA 1
ATOM 1660 C C . PHE B 1 50 ? -5.418 0.771 5.816 1 95.94 50 PHE B C 1
ATOM 1662 O O . PHE B 1 50 ? -5.57 0.965 7.023 1 95.94 50 PHE B O 1
ATOM 1669 N N . ASN B 1 51 ? -4.996 -0.354 5.355 1 92.19 51 ASN B N 1
ATOM 1670 C CA . ASN B 1 51 ? -4.574 -1.405 6.273 1 92.19 51 ASN B CA 1
ATOM 1671 C C . ASN B 1 51 ? -3.389 -0.964 7.125 1 92.19 51 ASN B C 1
ATOM 1673 O O . ASN B 1 51 ? -3.381 -1.165 8.344 1 92.19 51 ASN B O 1
ATOM 1677 N N . ASP B 1 52 ? -2.484 -0.339 6.504 1 91.38 52 ASP B N 1
ATOM 1678 C CA . ASP B 1 52 ? -1.292 0.127 7.203 1 91.38 52 ASP B CA 1
ATOM 1679 C C . ASP B 1 52 ? -1.629 1.269 8.164 1 91.38 52 ASP B C 1
ATOM 1681 O O . ASP B 1 52 ? -1.228 1.248 9.328 1 91.38 52 ASP B O 1
ATOM 1685 N N . SER B 1 53 ? -2.375 2.217 7.645 1 94.62 53 SER B N 1
ATOM 1686 C CA . SER B 1 53 ? -2.652 3.42 8.422 1 94.62 53 SER B CA 1
ATOM 1687 C C . SER B 1 53 ? -3.535 3.109 9.625 1 94.62 53 SER B C 1
ATOM 1689 O O . SER B 1 53 ? -3.43 3.764 10.664 1 94.62 53 SER B O 1
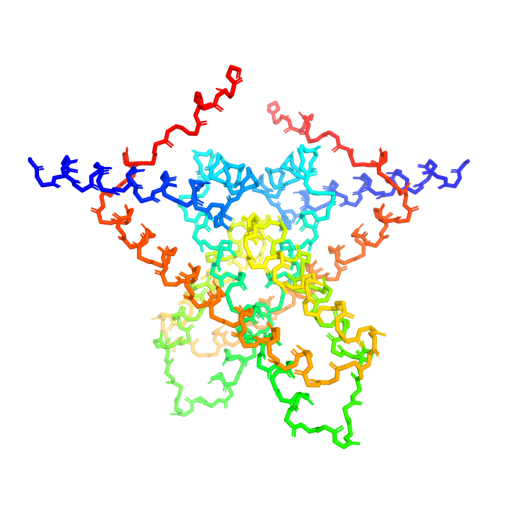ATOM 1691 N N . THR B 1 54 ? -4.418 2.1 9.469 1 93.06 54 THR B N 1
ATOM 1692 C CA . THR B 1 54 ? -5.23 1.698 10.609 1 93.06 54 THR B CA 1
ATOM 1693 C C . THR B 1 54 ? -4.352 1.273 11.781 1 93.06 54 THR B C 1
ATOM 1695 O O . THR B 1 54 ? -4.617 1.635 12.922 1 93.06 54 THR B O 1
ATOM 1698 N N . THR B 1 55 ? -3.312 0.554 11.461 1 90.44 55 THR B N 1
ATOM 1699 C CA . THR B 1 55 ? -2.373 0.11 12.484 1 90.44 55 THR B CA 1
ATOM 1700 C C . THR B 1 55 ? -1.618 1.297 13.078 1 90.44 55 THR B C 1
ATOM 1702 O O . THR B 1 55 ? -1.414 1.367 14.297 1 90.44 55 THR B O 1
ATOM 1705 N N . VAL B 1 56 ? -1.234 2.188 12.258 1 90.75 56 VAL B N 1
ATOM 1706 C CA . VAL B 1 56 ? -0.521 3.391 12.68 1 90.75 56 VAL B CA 1
ATOM 1707 C C . VAL B 1 56 ? -1.395 4.203 13.633 1 90.75 56 VAL B C 1
ATOM 1709 O O . VAL B 1 56 ? -0.95 4.582 14.719 1 90.75 56 VAL B O 1
ATOM 1712 N N . LEU B 1 57 ? -2.617 4.445 13.266 1 95.44 57 LEU B N 1
ATOM 1713 C CA . LEU B 1 57 ? -3.537 5.246 14.062 1 95.44 57 LEU B CA 1
ATOM 1714 C C . LEU B 1 57 ? -3.809 4.586 15.414 1 95.44 57 LEU B C 1
ATOM 1716 O O . LEU B 1 57 ? -3.885 5.266 16.438 1 95.44 57 LEU B O 1
ATOM 1720 N N . ALA B 1 58 ? -3.939 3.279 15.398 1 93.94 58 ALA B N 1
ATOM 1721 C CA . ALA B 1 58 ? -4.148 2.549 16.656 1 93.94 58 ALA B CA 1
ATOM 1722 C C . ALA B 1 58 ? -2.947 2.697 17.578 1 93.94 58 ALA B C 1
ATOM 1724 O O . ALA B 1 58 ? -3.109 2.852 18.797 1 93.94 58 ALA B O 1
ATOM 1725 N N . THR B 1 59 ? -1.761 2.623 17.031 1 91.94 59 THR B N 1
ATOM 1726 C CA . THR B 1 59 ? -0.532 2.777 17.797 1 91.94 59 THR B CA 1
ATOM 1727 C C . THR B 1 59 ? -0.465 4.16 18.438 1 91.94 59 THR B C 1
ATOM 1729 O O . THR B 1 59 ? -0.142 4.285 19.625 1 91.94 59 THR B O 1
ATOM 1732 N N . VAL B 1 60 ? -0.776 5.168 17.703 1 93.06 60 VAL B N 1
ATOM 1733 C CA . VAL B 1 60 ? -0.744 6.539 18.203 1 93.06 60 VAL B CA 1
ATOM 1734 C C . VAL B 1 60 ? -1.813 6.719 19.281 1 93.06 60 VAL B C 1
ATOM 1736 O O . VAL B 1 60 ? -1.562 7.336 20.312 1 93.06 60 VAL B O 1
ATOM 1739 N N . GLU B 1 61 ? -2.967 6.199 18.984 1 93.25 61 GLU B N 1
ATOM 1740 C CA . GLU B 1 61 ? -4.055 6.285 19.953 1 93.25 61 GLU B CA 1
ATOM 1741 C C . GLU B 1 61 ? -3.662 5.652 21.281 1 93.25 61 GLU B C 1
ATOM 1743 O O . GLU B 1 61 ? -3.908 6.227 22.344 1 93.25 61 GLU B O 1
ATOM 1748 N N . GLN B 1 62 ? -3.053 4.473 21.219 1 92.38 62 GLN B N 1
ATOM 1749 C CA . GLN B 1 62 ? -2.605 3.779 22.422 1 92.38 62 GLN B CA 1
ATOM 1750 C C . GLN B 1 62 ? -1.548 4.59 23.156 1 92.38 62 GLN B C 1
ATOM 1752 O O . GLN B 1 62 ? -1.583 4.691 24.391 1 92.38 62 GLN B O 1
ATOM 1757 N N . ALA B 1 63 ? -0.615 5.156 22.406 1 89 63 ALA B N 1
ATOM 1758 C CA . ALA B 1 63 ? 0.426 5.984 23.016 1 89 63 ALA B CA 1
ATOM 1759 C C . ALA B 1 63 ? -0.178 7.191 23.719 1 89 63 ALA B C 1
ATOM 1761 O O . ALA B 1 63 ? 0.266 7.566 24.812 1 89 63 ALA B O 1
ATOM 1762 N N . MET B 1 64 ? -1.197 7.766 23.172 1 85.69 64 MET B N 1
ATOM 1763 C CA . MET B 1 64 ? -1.824 8.969 23.719 1 85.69 64 MET B CA 1
ATOM 1764 C C . MET B 1 64 ? -2.631 8.641 24.969 1 85.69 64 MET B C 1
ATOM 1766 O O . MET B 1 64 ? -2.85 9.516 25.812 1 85.69 64 MET B O 1
ATOM 1770 N N . ARG B 1 65 ? -3.076 7.441 25.031 1 87.19 65 ARG B N 1
ATOM 1771 C CA . ARG B 1 65 ? -3.832 7.016 26.203 1 87.19 65 ARG B CA 1
ATOM 1772 C C . ARG B 1 65 ? -2.914 6.812 27.406 1 87.19 65 ARG B C 1
ATOM 1774 O O . ARG B 1 65 ? -3.354 6.902 28.562 1 87.19 65 ARG B O 1
ATOM 1781 N N . GLU B 1 66 ? -1.691 6.457 27.094 1 85.69 66 GLU B N 1
ATOM 1782 C CA . GLU B 1 66 ? -0.712 6.238 28.156 1 85.69 66 GLU B CA 1
ATOM 1783 C C . GLU B 1 66 ? 0.18 7.461 28.344 1 85.69 66 GLU B C 1
ATOM 1785 O O . GLU B 1 66 ? 1.401 7.375 28.203 1 85.69 66 GLU B O 1
ATOM 1790 N N . ILE B 1 67 ? -0.399 8.531 28.828 1 75.44 67 ILE B N 1
ATOM 1791 C CA . ILE B 1 67 ? 0.213 9.852 28.844 1 75.44 67 ILE B CA 1
ATOM 1792 C C . ILE B 1 67 ? 1.411 9.859 29.781 1 75.44 67 ILE B C 1
ATOM 1794 O O . ILE B 1 67 ? 2.428 10.5 29.5 1 75.44 67 ILE B O 1
ATOM 1798 N N . GLU B 1 68 ? 1.301 9.172 30.844 1 82.19 68 GLU B N 1
ATOM 1799 C CA . GLU B 1 68 ? 2.357 9.18 31.844 1 82.19 68 GLU B CA 1
ATOM 1800 C C . GLU B 1 68 ? 3.639 8.547 31.312 1 82.19 68 GLU B C 1
ATOM 1802 O O . GLU B 1 68 ? 4.738 8.898 31.75 1 82.19 68 GLU B O 1
ATOM 1807 N N . SER B 1 69 ? 3.52 7.77 30.359 1 86.06 69 SER B N 1
ATOM 1808 C CA . SER B 1 69 ? 4.668 7.039 29.828 1 86.06 69 SER B CA 1
ATOM 1809 C C . SER B 1 69 ? 4.809 7.25 28.328 1 86.06 69 SER B C 1
ATOM 1811 O O . SER B 1 69 ? 5.441 6.445 27.641 1 86.06 69 SER B O 1
ATOM 1813 N N . ILE B 1 70 ? 4.301 8.383 27.922 1 85.12 70 ILE B N 1
ATOM 1814 C CA . ILE B 1 70 ? 4.234 8.562 26.484 1 85.12 70 ILE B CA 1
ATOM 1815 C C . ILE B 1 70 ? 5.625 8.891 25.938 1 85.12 70 ILE B C 1
ATOM 1817 O O . ILE B 1 70 ? 6.352 9.688 26.531 1 85.12 70 ILE B O 1
ATOM 1821 N N . ASP B 1 71 ? 6.023 8.172 24.922 1 90.31 71 ASP B N 1
ATOM 1822 C CA . ASP B 1 71 ? 7.23 8.461 24.156 1 90.31 71 ASP B CA 1
ATOM 1823 C C . ASP B 1 71 ? 6.91 9.32 22.938 1 90.31 71 ASP B C 1
ATOM 1825 O O . ASP B 1 71 ? 6.57 8.797 21.859 1 90.31 71 ASP B O 1
ATOM 1829 N N . LEU B 1 72 ? 7.082 10.602 23.062 1 91.38 72 LEU B N 1
ATOM 1830 C CA . LEU B 1 72 ? 6.727 11.555 22.016 1 91.38 72 LEU B CA 1
ATOM 1831 C C . LEU B 1 72 ? 7.582 11.336 20.766 1 91.38 72 LEU B C 1
ATOM 1833 O O . LEU B 1 72 ? 7.133 11.586 19.641 1 91.38 72 LEU B O 1
ATOM 1837 N N . GLY B 1 73 ? 8.789 10.891 21 1 92.69 73 GLY B N 1
ATOM 1838 C CA . GLY B 1 73 ? 9.641 10.547 19.875 1 92.69 73 GLY B CA 1
ATOM 1839 C C . GLY B 1 73 ? 9.086 9.422 19.031 1 92.69 73 GLY B C 1
ATOM 1840 O O . GLY B 1 73 ? 9.102 9.492 17.797 1 92.69 73 GLY B O 1
ATOM 1841 N N . GLU B 1 74 ? 8.594 8.477 19.688 1 92.19 74 GLU B N 1
ATOM 1842 C CA . GLU B 1 74 ? 7.984 7.352 18.984 1 92.19 74 GLU B CA 1
ATOM 1843 C C . GLU B 1 74 ? 6.719 7.785 18.25 1 92.19 74 GLU B C 1
ATOM 1845 O O . GLU B 1 74 ? 6.488 7.383 17.109 1 92.19 74 GLU B O 1
ATOM 1850 N N . VAL B 1 75 ? 5.91 8.594 18.922 1 94.31 75 VAL B N 1
ATOM 1851 C CA . VAL B 1 75 ? 4.68 9.086 18.312 1 94.31 75 VAL B CA 1
ATOM 1852 C C . VAL B 1 75 ? 5.012 9.891 17.062 1 94.31 75 VAL B C 1
ATOM 1854 O O . VAL B 1 75 ? 4.391 9.703 16.016 1 94.31 75 VAL B O 1
ATOM 1857 N N . ASP B 1 76 ? 6.004 10.703 17.141 1 95.44 76 ASP B N 1
ATOM 1858 C CA . ASP B 1 76 ? 6.406 11.508 15.992 1 95.44 76 ASP B CA 1
ATOM 1859 C C . ASP B 1 76 ? 6.914 10.633 14.852 1 95.44 76 ASP B C 1
ATOM 1861 O O . ASP B 1 76 ? 6.648 10.914 13.68 1 95.44 76 ASP B O 1
ATOM 1865 N N . HIS B 1 77 ? 7.629 9.625 15.234 1 94.38 77 HIS B N 1
ATOM 1866 C CA . HIS B 1 77 ? 8.164 8.719 14.227 1 94.38 77 HIS B CA 1
ATOM 1867 C C . HIS B 1 77 ? 7.047 8.031 13.445 1 94.38 77 HIS B C 1
ATOM 1869 O O . HIS B 1 77 ? 7.082 7.992 12.219 1 94.38 77 HIS B O 1
ATOM 1875 N N . VAL B 1 78 ? 6.098 7.574 14.109 1 94.06 78 VAL B N 1
ATOM 1876 C CA . VAL B 1 78 ? 4.98 6.867 13.5 1 94.06 78 VAL B CA 1
ATOM 1877 C C . VAL B 1 78 ? 4.172 7.836 12.633 1 94.06 78 VAL B C 1
ATOM 1879 O O . VAL B 1 78 ? 3.789 7.5 11.508 1 94.06 78 VAL B O 1
ATOM 1882 N N . LEU B 1 79 ? 3.961 9.055 13.172 1 96.44 79 LEU B N 1
ATOM 1883 C CA . LEU B 1 79 ? 3.229 10.07 12.414 1 96.44 79 LEU B CA 1
ATOM 1884 C C . LEU B 1 79 ? 4.004 10.484 11.172 1 96.44 79 LEU B C 1
ATOM 1886 O O . LEU B 1 79 ? 3.41 10.734 10.117 1 96.44 79 LEU B O 1
ATOM 1890 N N . HIS B 1 80 ? 5.262 10.555 11.25 1 94.56 80 HIS B N 1
ATOM 1891 C CA . HIS B 1 80 ? 6.117 10.898 10.117 1 94.56 80 HIS B CA 1
ATOM 1892 C C . HIS B 1 80 ? 5.977 9.875 8.992 1 94.56 80 HIS B C 1
ATOM 1894 O O . HIS B 1 80 ? 5.852 10.242 7.82 1 94.56 80 HIS B O 1
ATOM 1900 N N . LYS B 1 81 ? 6.031 8.664 9.383 1 91.44 81 LYS B N 1
ATOM 1901 C CA . LYS B 1 81 ? 5.836 7.602 8.406 1 91.44 81 LYS B CA 1
ATOM 1902 C C . LYS B 1 81 ? 4.457 7.699 7.758 1 91.44 81 LYS B C 1
ATOM 1904 O O . LYS B 1 81 ? 4.32 7.496 6.547 1 91.44 81 LYS B O 1
ATOM 1909 N N . PHE B 1 82 ? 3.449 8 8.609 1 96 82 PHE B N 1
ATOM 1910 C CA . PHE B 1 82 ? 2.082 8.133 8.125 1 96 82 PHE B CA 1
ATOM 1911 C C . PHE B 1 82 ? 1.967 9.305 7.152 1 96 82 PHE B C 1
ATOM 1913 O O . PHE B 1 82 ? 1.245 9.219 6.156 1 96 82 PHE B O 1
ATOM 1920 N N . LYS B 1 83 ? 2.641 10.367 7.434 1 95.69 83 LYS B N 1
ATOM 1921 C CA . LYS B 1 83 ? 2.682 11.516 6.539 1 95.69 83 LYS B CA 1
ATOM 1922 C C . LYS B 1 83 ? 3.209 11.133 5.164 1 95.69 83 LYS B C 1
ATOM 1924 O O . LYS B 1 83 ? 2.641 11.523 4.141 1 95.69 83 LYS B O 1
ATOM 1929 N N . GLY B 1 84 ? 4.266 10.336 5.16 1 93.06 84 GLY B N 1
ATOM 1930 C CA . GLY B 1 84 ? 4.84 9.875 3.906 1 93.06 84 GLY B CA 1
ATOM 1931 C C . GLY B 1 84 ? 3.889 9.016 3.092 1 93.06 84 GLY B C 1
ATOM 1932 O O . GLY B 1 84 ? 3.738 9.227 1.886 1 93.06 84 GLY B O 1
ATOM 1933 N N . SER B 1 85 ? 3.275 8.07 3.732 1 94 85 SER B N 1
ATOM 1934 C CA . SER B 1 85 ? 2.314 7.219 3.039 1 94 85 SER B CA 1
ATOM 1935 C C . SER B 1 85 ? 1.146 8.031 2.496 1 94 85 SER B C 1
ATOM 1937 O O . SER B 1 85 ? 0.676 7.789 1.383 1 94 85 SER B O 1
ATOM 1939 N N . SER B 1 86 ? 0.692 8.977 3.271 1 96.5 86 SER B N 1
ATOM 1940 C CA . SER B 1 86 ? -0.42 9.82 2.85 1 96.5 86 SER B CA 1
ATOM 1941 C C . SER B 1 86 ? -0.037 10.68 1.648 1 96.5 86 SER B C 1
ATOM 1943 O O . SER B 1 86 ? -0.844 10.875 0.737 1 96.5 86 SER B O 1
ATOM 1945 N N . ALA B 1 87 ? 1.137 11.156 1.619 1 93.94 87 ALA B N 1
ATOM 1946 C CA . ALA B 1 87 ? 1.636 11.922 0.482 1 93.94 87 ALA B CA 1
ATOM 1947 C C . ALA B 1 87 ? 1.718 11.055 -0.772 1 93.94 87 ALA B C 1
ATOM 1949 O O . ALA B 1 87 ? 1.381 11.508 -1.868 1 93.94 87 ALA B O 1
ATOM 1950 N N . SER B 1 88 ? 2.111 9.867 -0.589 1 91.5 88 SER B N 1
ATOM 1951 C CA . SER B 1 88 ? 2.328 8.969 -1.716 1 91.5 88 SER B CA 1
ATOM 1952 C C . SER B 1 88 ? 1.019 8.641 -2.426 1 91.5 88 SER B C 1
ATOM 1954 O O . SER B 1 88 ? 1.014 8.328 -3.617 1 91.5 88 SER B O 1
ATOM 1956 N N . VAL B 1 89 ? -0.075 8.68 -1.709 1 94.62 89 VAL B N 1
ATOM 1957 C CA . VAL B 1 89 ? -1.343 8.32 -2.336 1 94.62 89 VAL B CA 1
ATOM 1958 C C . VAL B 1 89 ? -2.135 9.586 -2.66 1 94.62 89 VAL B C 1
ATOM 1960 O O . VAL B 1 89 ? -3.191 9.516 -3.297 1 94.62 89 VAL B O 1
ATOM 1963 N N . GLY B 1 90 ? -1.715 10.727 -2.166 1 95.5 90 GLY B N 1
ATOM 1964 C CA . GLY B 1 90 ? -2.369 12 -2.432 1 95.5 90 GLY B CA 1
ATOM 1965 C C . GLY B 1 90 ? -3.453 12.336 -1.425 1 95.5 90 GLY B C 1
ATOM 1966 O O . GLY B 1 90 ? -4.375 13.094 -1.727 1 95.5 90 GLY B O 1
ATOM 1967 N N . ALA B 1 91 ? -3.43 11.766 -0.276 1 97.12 91 ALA B N 1
ATOM 1968 C CA . ALA B 1 91 ? -4.387 12.055 0.787 1 97.12 91 ALA B CA 1
ATOM 1969 C C . ALA B 1 91 ? -4.07 13.391 1.464 1 97.12 91 ALA B C 1
ATOM 1971 O O . ALA B 1 91 ? -3.592 13.414 2.6 1 97.12 91 ALA B O 1
ATOM 1972 N N . ASN B 1 92 ? -4.477 14.406 0.82 1 97.44 92 ASN B N 1
ATOM 1973 C CA . ASN B 1 92 ? -4.016 15.75 1.139 1 97.44 92 ASN B CA 1
ATOM 1974 C C . ASN B 1 92 ? -4.527 16.203 2.502 1 97.44 92 ASN B C 1
ATOM 1976 O O . ASN B 1 92 ? -3.748 16.672 3.338 1 97.44 92 ASN B O 1
ATOM 1980 N N . LYS B 1 93 ? -5.793 16.125 2.752 1 97.88 93 LYS B N 1
ATOM 1981 C CA . LYS B 1 93 ? -6.352 16.609 4.012 1 97.88 93 LYS B CA 1
ATOM 1982 C C . LYS B 1 93 ? -5.793 15.82 5.195 1 97.88 93 LYS B C 1
ATOM 1984 O O . LYS B 1 93 ? -5.496 16.406 6.246 1 97.88 93 LYS B O 1
ATOM 1989 N N . VAL B 1 94 ? -5.684 14.547 5.035 1 98.31 94 VAL B N 1
ATOM 1990 C CA . VAL B 1 94 ? -5.113 13.703 6.082 1 98.31 94 VAL B CA 1
ATOM 1991 C C . VAL B 1 94 ? -3.666 14.117 6.344 1 98.31 94 VAL B C 1
ATOM 1993 O O . VAL B 1 94 ? -3.266 14.297 7.496 1 98.31 94 VAL B O 1
ATOM 1996 N N . ARG B 1 95 ? -2.906 14.273 5.293 1 97.44 95 ARG B N 1
ATOM 1997 C CA . ARG B 1 95 ? -1.51 14.672 5.426 1 97.44 95 ARG B CA 1
ATOM 1998 C C . ARG B 1 95 ? -1.387 15.984 6.199 1 97.44 95 ARG B C 1
ATOM 2000 O O . ARG B 1 95 ? -0.542 16.109 7.09 1 97.44 95 ARG B O 1
ATOM 2007 N N . ASN B 1 96 ? -2.232 16.938 5.852 1 98 96 ASN B N 1
ATOM 2008 C CA . ASN B 1 96 ? -2.219 18.234 6.531 1 98 96 ASN B CA 1
ATOM 2009 C C . ASN B 1 96 ? -2.51 18.078 8.023 1 98 96 ASN B C 1
ATOM 2011 O O . ASN B 1 96 ? -1.887 18.75 8.852 1 98 96 ASN B O 1
ATOM 2015 N N . GLN B 1 97 ? -3.463 17.234 8.281 1 97.94 97 GLN B N 1
ATOM 2016 C CA . GLN B 1 97 ? -3.797 17.031 9.688 1 97.94 97 GLN B CA 1
ATOM 2017 C C . GLN B 1 97 ? -2.656 16.328 10.422 1 97.94 97 GLN B C 1
ATOM 2019 O O . GLN B 1 97 ? -2.428 16.594 11.609 1 97.94 97 GLN B O 1
ATOM 2024 N N . ILE B 1 98 ? -1.928 15.445 9.766 1 98.19 98 ILE B N 1
ATOM 2025 C CA . ILE B 1 98 ? -0.762 14.805 10.359 1 98.19 98 ILE B CA 1
ATOM 2026 C C . ILE B 1 98 ? 0.286 15.852 10.711 1 98.19 98 ILE B C 1
ATOM 2028 O O . ILE B 1 98 ? 0.842 15.844 11.812 1 98.19 98 ILE B O 1
ATOM 2032 N N . VAL B 1 99 ? 0.495 16.734 9.789 1 98.06 99 VAL B N 1
ATOM 2033 C CA . VAL B 1 99 ? 1.466 17.797 10 1 98.06 99 VAL B CA 1
ATOM 2034 C C . VAL B 1 99 ? 1.06 18.641 11.211 1 98.06 99 VAL B C 1
ATOM 2036 O O . VAL B 1 99 ? 1.896 18.969 12.055 1 98.06 99 VAL B O 1
ATOM 2039 N N . ASN B 1 100 ? -0.168 18.953 11.266 1 98 100 ASN B N 1
ATOM 2040 C CA . ASN B 1 100 ? -0.681 19.719 12.398 1 98 100 ASN B CA 1
ATOM 2041 C C . ASN B 1 100 ? -0.485 18.969 13.711 1 98 100 ASN B C 1
ATOM 2043 O O . ASN B 1 100 ? -0.055 19.547 14.703 1 98 100 ASN B O 1
ATOM 2047 N N . THR B 1 101 ? -0.784 17.703 13.766 1 97.56 101 THR B N 1
ATOM 2048 C CA . THR B 1 101 ? -0.629 16.891 14.961 1 97.56 101 THR B CA 1
ATOM 2049 C C . THR B 1 1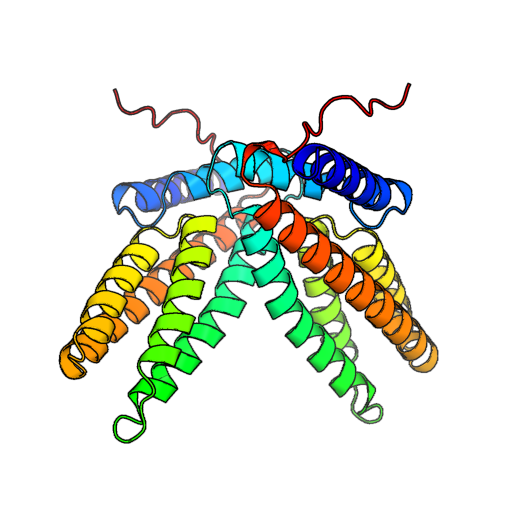01 ? 0.834 16.828 15.391 1 97.56 101 THR B C 1
ATOM 2051 O O . THR B 1 101 ? 1.145 16.984 16.578 1 97.56 101 THR B O 1
ATOM 2054 N N . ARG B 1 102 ? 1.712 16.609 14.398 1 97.56 102 ARG B N 1
ATOM 2055 C CA . ARG B 1 102 ? 3.143 16.516 14.672 1 97.56 102 ARG B CA 1
ATOM 2056 C C . ARG B 1 102 ? 3.68 17.812 15.273 1 97.56 102 ARG B C 1
ATOM 2058 O O . ARG B 1 102 ? 4.617 17.781 16.078 1 97.56 102 ARG B O 1
ATOM 2065 N N . LYS B 1 103 ? 3.102 18.969 14.906 1 97.69 103 LYS B N 1
ATOM 2066 C CA . LYS B 1 103 ? 3.488 20.266 15.477 1 97.69 103 LYS B CA 1
ATOM 2067 C C . LYS B 1 103 ? 3.266 20.281 16.984 1 97.69 103 LYS B C 1
ATOM 2069 O O . LYS B 1 103 ? 4.148 20.688 17.75 1 97.69 103 LYS B O 1
ATOM 2074 N N . PHE B 1 104 ? 2.162 19.844 17.406 1 96.75 104 PHE B N 1
ATOM 2075 C CA . PHE B 1 104 ? 1.846 19.812 18.828 1 96.75 104 PHE B CA 1
ATOM 2076 C C . PHE B 1 104 ? 2.729 18.812 19.562 1 96.75 104 PHE B C 1
ATOM 2078 O O . PHE B 1 104 ? 3.162 19.078 20.688 1 96.75 104 PHE B O 1
ATOM 2085 N N . VAL B 1 105 ? 2.969 17.672 18.953 1 95.44 105 VAL B N 1
ATOM 2086 C CA . VAL B 1 105 ? 3.84 16.656 19.547 1 95.44 105 VAL B CA 1
ATOM 2087 C C . VAL B 1 105 ? 5.238 17.234 19.75 1 95.44 105 VAL B C 1
ATOM 2089 O O . VAL B 1 105 ? 5.828 17.078 20.828 1 95.44 105 VAL B O 1
ATOM 2092 N N . ALA B 1 106 ? 5.719 17.922 18.812 1 95.69 106 ALA B N 1
ATOM 2093 C CA . ALA B 1 106 ? 7.051 18.516 18.859 1 95.69 106 ALA B CA 1
ATOM 2094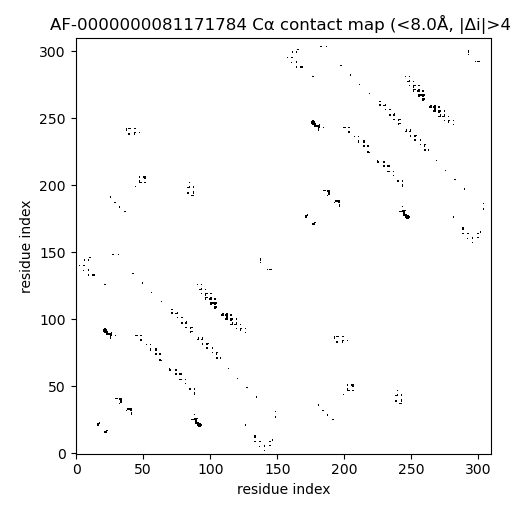 C C . ALA B 1 106 ? 7.133 19.562 19.969 1 95.69 106 ALA B C 1
ATOM 2096 O O . ALA B 1 106 ? 8.18 19.734 20.594 1 95.69 106 ALA B O 1
ATOM 2097 N N . GLU B 1 107 ? 6.027 20.219 20.234 1 95.44 107 GLU B N 1
ATOM 2098 C CA . GLU B 1 107 ? 5.965 21.281 21.25 1 95.44 107 GLU B CA 1
ATOM 2099 C C . GLU B 1 107 ? 5.719 20.688 22.625 1 95.44 107 GLU B C 1
ATOM 2101 O O . GLU B 1 107 ? 5.742 21.422 23.625 1 95.44 107 GLU B O 1
ATOM 2106 N N . GLY B 1 108 ? 5.414 19.469 22.703 1 92.88 108 GLY B N 1
ATOM 2107 C CA . GLY B 1 108 ? 5.117 18.812 23.953 1 92.88 108 GLY B CA 1
ATOM 2108 C C . GLY B 1 108 ? 3.75 19.172 24.516 1 92.88 108 GLY B C 1
ATOM 2109 O O . GLY B 1 108 ? 3.488 18.984 25.703 1 92.88 108 GLY B O 1
ATOM 2110 N N . ASP B 1 109 ? 2.967 19.781 23.703 1 93.81 109 ASP B N 1
ATOM 2111 C CA . ASP B 1 109 ? 1.603 20.125 24.078 1 93.81 109 ASP B CA 1
ATOM 2112 C C . ASP B 1 109 ? 0.668 18.922 23.953 1 93.81 109 ASP B C 1
ATOM 2114 O O . ASP B 1 109 ? -0.005 18.781 22.922 1 93.81 109 ASP B O 1
ATOM 2118 N N . LEU B 1 110 ? 0.534 18.156 24.953 1 91.44 110 LEU B N 1
ATOM 2119 C CA . LEU B 1 110 ? -0.186 16.891 24.922 1 91.44 110 LEU B CA 1
ATOM 2120 C C . LEU B 1 110 ? -1.676 17.109 24.688 1 91.44 110 LEU B C 1
ATOM 2122 O O . LEU B 1 110 ? -2.318 16.344 23.953 1 91.44 110 LEU B O 1
ATOM 2126 N N . LYS B 1 111 ? -2.191 18.094 25.344 1 93.25 111 LYS B N 1
ATOM 2127 C CA . LYS B 1 111 ? -3.609 18.391 25.156 1 93.25 111 LYS B CA 1
ATOM 2128 C C . LYS B 1 111 ? -3.898 18.797 23.719 1 93.25 111 LYS B C 1
ATOM 2130 O O . LYS B 1 111 ? -4.852 18.312 23.109 1 93.25 111 LYS B O 1
ATOM 2135 N N . GLY B 1 112 ? -3.08 19.672 23.188 1 95.19 112 GLY B N 1
ATOM 2136 C CA . GLY B 1 112 ? -3.209 20.047 21.797 1 95.19 112 GLY B CA 1
ATOM 2137 C C . GLY B 1 112 ? -3.039 18.891 20.828 1 95.19 112 GLY B C 1
ATOM 2138 O O . GLY B 1 112 ? -3.762 18.781 19.844 1 95.19 112 GLY B O 1
ATOM 2139 N N . ALA B 1 113 ? -2.094 18.047 21.188 1 95 113 ALA B N 1
ATOM 2140 C CA . ALA B 1 113 ? -1.838 16.859 20.344 1 95 113 ALA B CA 1
ATOM 2141 C C . ALA B 1 113 ? -3.049 15.938 20.328 1 95 113 ALA B C 1
ATOM 2143 O O . ALA B 1 113 ? -3.383 15.375 19.281 1 95 113 ALA B O 1
ATOM 2144 N N . GLU B 1 114 ? -3.666 15.797 21.422 1 93.81 114 GLU B N 1
ATOM 2145 C CA . GLU B 1 114 ? -4.844 14.93 21.5 1 93.81 114 GLU B CA 1
ATOM 2146 C C . GLU B 1 114 ? -5.984 15.477 20.641 1 93.81 114 GLU B C 1
ATOM 2148 O O . GLU B 1 114 ? -6.637 14.727 19.922 1 93.81 114 GLU B O 1
ATOM 2153 N N . VAL B 1 115 ? -6.242 16.75 20.75 1 96.38 115 VAL B N 1
ATOM 2154 C CA . VAL B 1 115 ? -7.301 17.391 19.969 1 96.38 115 VAL B CA 1
ATOM 2155 C C . VAL B 1 115 ? -6.992 17.266 18.484 1 96.38 115 VAL B C 1
ATOM 2157 O O . VAL B 1 115 ? -7.863 16.891 17.688 1 96.38 115 VAL B O 1
ATOM 2160 N N . ALA B 1 116 ? -5.754 17.562 18.141 1 97.25 116 ALA B N 1
ATOM 2161 C CA . ALA B 1 116 ? -5.328 17.453 16.734 1 97.25 116 ALA B CA 1
ATOM 2162 C C . ALA B 1 116 ? -5.465 16.031 16.234 1 97.25 116 ALA B C 1
ATOM 2164 O O . ALA B 1 116 ? -5.863 15.805 15.086 1 97.25 116 ALA B O 1
ATOM 2165 N N . PHE B 1 117 ? -5.168 15.07 17.062 1 96.56 117 PHE B N 1
ATOM 2166 C CA . PHE B 1 117 ? -5.262 13.664 16.688 1 96.56 117 PHE B CA 1
ATOM 2167 C C . PHE B 1 117 ? -6.711 13.273 16.438 1 96.56 117 PHE B C 1
ATOM 2169 O O . PHE B 1 117 ? -7 12.477 15.539 1 96.56 117 PHE B O 1
ATOM 2176 N N . GLN B 1 118 ? -7.605 13.773 17.219 1 96.69 118 GLN B N 1
ATOM 2177 C CA . GLN B 1 118 ? -9.023 13.492 17 1 96.69 118 GLN B CA 1
ATOM 2178 C C . GLN B 1 118 ? -9.5 14.031 15.656 1 96.69 118 GLN B C 1
ATOM 2180 O O . GLN B 1 118 ? -10.281 13.383 14.961 1 96.69 118 GLN B O 1
ATOM 2185 N N . GLU B 1 119 ? -9.039 15.203 15.32 1 97.62 119 GLU B N 1
ATOM 2186 C CA . GLU B 1 119 ? -9.359 15.766 14.016 1 97.62 119 GLU B CA 1
ATOM 2187 C C . GLU B 1 119 ? -8.758 14.938 12.891 1 97.62 119 GLU B C 1
ATOM 2189 O O . GLU B 1 119 ? -9.391 14.734 11.852 1 97.62 119 GLU B O 1
ATOM 2194 N N . LEU B 1 120 ? -7.527 14.5 13.117 1 97.81 120 LEU B N 1
ATOM 2195 C CA . LEU B 1 120 ? -6.863 13.617 12.164 1 97.81 120 LEU B CA 1
ATOM 2196 C C . LEU B 1 120 ? -7.676 12.344 11.945 1 97.81 120 LEU B C 1
ATOM 2198 O O . LEU B 1 120 ? -7.895 11.938 10.805 1 97.81 120 LEU B O 1
ATOM 2202 N N . ARG B 1 121 ? -8.102 11.773 12.992 1 97.12 121 ARG B N 1
ATOM 2203 C CA . ARG B 1 121 ? -8.898 10.555 12.906 1 97.12 121 ARG B CA 1
ATOM 2204 C C . ARG B 1 121 ? -10.195 10.805 12.133 1 97.12 121 ARG B C 1
ATOM 2206 O O . ARG B 1 121 ? -10.594 9.977 11.312 1 97.12 121 ARG B O 1
ATOM 2213 N N . LYS B 1 122 ? -10.828 11.891 12.398 1 97.5 122 LYS B N 1
ATOM 2214 C CA . LYS B 1 122 ? -12.07 12.258 11.719 1 97.5 122 LYS B CA 1
ATOM 2215 C C . LYS B 1 122 ? -11.852 12.391 10.211 1 97.5 122 LYS B C 1
ATOM 2217 O O . LYS B 1 122 ? -12.617 11.852 9.414 1 97.5 122 LYS B O 1
ATOM 2222 N N . GLU B 1 123 ? -10.812 13.086 9.844 1 97.62 123 GLU B N 1
ATOM 2223 C CA . GLU B 1 123 ? -10.516 13.281 8.422 1 97.62 123 GLU B CA 1
ATOM 2224 C C . GLU B 1 123 ? -10.141 11.961 7.754 1 97.62 123 GLU B C 1
ATOM 2226 O O . GLU B 1 123 ? -10.492 11.727 6.598 1 97.62 123 GLU B O 1
ATOM 2231 N N . TYR B 1 124 ? -9.406 11.18 8.516 1 98.38 124 TYR B N 1
ATOM 2232 C CA . TYR B 1 124 ? -9.039 9.859 8.008 1 98.38 124 TYR B CA 1
ATOM 2233 C C . TYR B 1 124 ? -10.281 9.008 7.754 1 98.38 124 TYR B C 1
ATOM 2235 O O . TYR B 1 124 ? -10.414 8.398 6.691 1 98.38 124 TYR B O 1
ATOM 2243 N N . ASP B 1 125 ? -11.172 8.984 8.711 1 98 125 ASP B N 1
ATOM 2244 C CA . ASP B 1 125 ? -12.398 8.211 8.578 1 98 125 ASP B CA 1
ATOM 2245 C C . ASP B 1 125 ? -13.242 8.719 7.41 1 98 125 ASP B C 1
ATOM 2247 O O . ASP B 1 125 ? -13.859 7.93 6.691 1 98 125 ASP B O 1
ATOM 2251 N N . ASN B 1 126 ? -13.266 9.984 7.266 1 97.62 126 ASN B N 1
ATOM 2252 C CA . ASN B 1 126 ? -13.984 10.586 6.148 1 97.62 126 ASN B CA 1
ATOM 2253 C C . ASN B 1 126 ? -13.398 10.164 4.805 1 97.62 126 ASN B C 1
ATOM 2255 O O . ASN B 1 126 ? -14.133 9.766 3.9 1 97.62 126 ASN B O 1
ATOM 2259 N N . LEU B 1 127 ? -12.109 10.25 4.691 1 98.25 127 LEU B N 1
ATOM 2260 C CA . LEU B 1 127 ? -11.43 9.82 3.473 1 98.25 127 LEU B CA 1
ATOM 2261 C C . LEU B 1 127 ? -11.742 8.359 3.158 1 98.25 127 LEU B C 1
ATOM 2263 O O . LEU B 1 127 ? -12.117 8.031 2.029 1 98.25 127 LEU B O 1
ATOM 2267 N N . LYS B 1 128 ? -11.539 7.535 4.145 1 97.94 128 LYS B N 1
ATOM 2268 C CA . LYS B 1 128 ? -11.75 6.102 3.969 1 97.94 128 LYS B CA 1
ATOM 2269 C C . LYS B 1 128 ? -13.172 5.805 3.496 1 97.94 128 LYS B C 1
ATOM 2271 O O . LYS B 1 128 ? -13.367 5.074 2.525 1 97.94 128 LYS B O 1
ATOM 2276 N N . ALA B 1 129 ? -14.141 6.402 4.164 1 97.5 129 ALA B N 1
ATOM 2277 C CA . ALA B 1 129 ? -15.539 6.184 3.818 1 97.5 129 ALA B CA 1
ATOM 2278 C C . ALA B 1 129 ? -15.828 6.652 2.395 1 97.5 129 ALA B C 1
ATOM 2280 O O . ALA B 1 129 ? -16.484 5.949 1.626 1 97.5 129 ALA B O 1
ATOM 2281 N N . LYS B 1 130 ? -15.383 7.793 2.041 1 97.06 130 LYS B N 1
ATOM 2282 C CA . LYS B 1 130 ? -15.633 8.375 0.726 1 97.06 130 LYS B CA 1
ATOM 2283 C C . LYS B 1 130 ? -14.984 7.543 -0.377 1 97.06 130 LYS B C 1
ATOM 2285 O O . LYS B 1 130 ? -15.602 7.277 -1.409 1 97.06 130 LYS B O 1
ATOM 2290 N N . LEU B 1 131 ? -13.734 7.125 -0.161 1 96.94 131 LEU B N 1
ATOM 2291 C CA . LEU B 1 131 ? -13.016 6.371 -1.181 1 96.94 131 LEU B CA 1
ATOM 2292 C C . LEU B 1 131 ? -13.594 4.965 -1.326 1 96.94 131 LEU B C 1
ATOM 2294 O O . LEU B 1 131 ? -13.672 4.434 -2.436 1 96.94 131 LEU B O 1
ATOM 2298 N N . GLU B 1 132 ? -13.938 4.363 -0.178 1 95.88 132 GLU B N 1
ATOM 2299 C CA . GLU B 1 132 ? -14.578 3.053 -0.254 1 95.88 132 GLU B CA 1
ATOM 2300 C C . GLU B 1 132 ? -15.875 3.115 -1.054 1 95.88 132 GLU B C 1
ATOM 2302 O O . GLU B 1 132 ? -16.141 2.234 -1.873 1 95.88 132 GLU B O 1
ATOM 2307 N N . HIS B 1 133 ? -16.656 4.129 -0.767 1 95.69 133 HIS B N 1
ATOM 2308 C CA . HIS B 1 133 ? -17.891 4.332 -1.532 1 95.69 133 HIS B CA 1
ATOM 2309 C C . HIS B 1 133 ? -17.578 4.562 -3.008 1 95.69 133 HIS B C 1
ATOM 2311 O O . HIS B 1 133 ? -18.25 4.004 -3.881 1 95.69 133 HIS B O 1
ATOM 2317 N N . TYR B 1 134 ? -16.609 5.379 -3.309 1 95.12 134 TYR B N 1
ATOM 2318 C CA . TYR B 1 134 ? -16.203 5.688 -4.672 1 95.12 134 TYR B CA 1
ATOM 2319 C C . TYR B 1 134 ? -15.805 4.426 -5.426 1 95.12 134 TYR B C 1
ATOM 2321 O O . TYR B 1 134 ? -16.281 4.184 -6.539 1 95.12 134 TYR B O 1
ATOM 2329 N N . PHE B 1 135 ? -14.977 3.588 -4.785 1 93.38 135 PHE B N 1
ATOM 2330 C CA . PHE B 1 135 ? -14.5 2.369 -5.426 1 93.38 135 PHE B CA 1
ATOM 2331 C C . PHE B 1 135 ? -15.641 1.382 -5.633 1 93.38 135 PHE B C 1
ATOM 2333 O O . PHE B 1 135 ? -15.672 0.662 -6.637 1 93.38 135 PHE B O 1
ATOM 2340 N N . GLN B 1 136 ? -16.516 1.339 -4.668 1 92.94 136 GLN B N 1
ATOM 2341 C CA . GLN B 1 136 ? -17.688 0.479 -4.812 1 92.94 136 GLN B CA 1
ATOM 2342 C C . GLN B 1 136 ? -18.516 0.889 -6.023 1 92.94 136 GLN B C 1
ATOM 2344 O O . GLN B 1 136 ? -19 0.034 -6.773 1 92.94 136 GLN B O 1
ATOM 2349 N N . GLN B 1 137 ? -18.719 2.154 -6.207 1 92.31 137 GLN B N 1
ATOM 2350 C CA . GLN B 1 137 ? -19.484 2.662 -7.336 1 92.31 137 GLN B CA 1
ATOM 2351 C C . GLN B 1 137 ? -18.781 2.379 -8.656 1 92.31 137 GLN B C 1
ATOM 2353 O O . GLN B 1 137 ? -19.438 2.1 -9.672 1 92.31 137 GLN B O 1
ATOM 2358 N N . LEU B 1 138 ? -17.5 2.535 -8.68 1 89 138 LEU B N 1
ATOM 2359 C CA . LEU B 1 138 ? -16.734 2.236 -9.883 1 89 138 LEU B CA 1
ATOM 2360 C C . LEU B 1 138 ? -16.922 0.786 -10.312 1 89 138 LEU B C 1
ATOM 2362 O O . LEU B 1 138 ? -17.078 0.499 -11.5 1 89 138 LEU B O 1
ATOM 2366 N N . LYS B 1 139 ? -16.891 -0.066 -9.32 1 87.25 139 LYS B N 1
ATOM 2367 C CA . LYS B 1 139 ? -17.062 -1.487 -9.609 1 87.25 139 LYS B CA 1
ATOM 2368 C C . LYS B 1 139 ? -18.453 -1.768 -10.164 1 87.25 139 LYS B C 1
ATOM 2370 O O . LYS B 1 139 ? -18.625 -2.629 -11.031 1 87.25 139 LYS B O 1
ATOM 2375 N N . ARG B 1 140 ? -19.391 -1.086 -9.727 1 88.5 140 ARG B N 1
ATOM 2376 C CA . ARG B 1 140 ? -20.766 -1.248 -10.18 1 88.5 140 ARG B CA 1
ATOM 2377 C C . ARG B 1 140 ? -20.938 -0.718 -11.602 1 88.5 140 ARG B C 1
ATOM 2379 O O . ARG B 1 140 ? -21.719 -1.271 -12.383 1 88.5 140 ARG B O 1
ATOM 2386 N N . ALA B 1 141 ? -20.266 0.334 -11.906 1 85.5 141 ALA B N 1
ATOM 2387 C CA . ALA B 1 141 ? -20.391 0.969 -13.219 1 85.5 141 ALA B CA 1
ATOM 2388 C C . ALA B 1 141 ? -19.609 0.194 -14.281 1 85.5 141 ALA B C 1
ATOM 2390 O O . ALA B 1 141 ? -19.953 0.248 -15.469 1 85.5 141 ALA B O 1
ATOM 2391 N N . GLY B 1 142 ? -18.641 -0.591 -13.922 1 72 142 GLY B N 1
ATOM 2392 C CA . GLY B 1 142 ? -17.844 -1.342 -14.867 1 72 142 GLY B CA 1
ATOM 2393 C C . GLY B 1 142 ? -16.688 -0.538 -15.445 1 72 142 GLY B C 1
ATOM 2394 O O . GLY B 1 142 ? -16.5 0.625 -15.086 1 72 142 GLY B O 1
ATOM 2395 N N . PRO B 1 143 ? -15.758 -1.015 -16.172 1 63.56 143 PRO B N 1
ATOM 2396 C CA . PRO B 1 143 ? -14.5 -0.425 -16.625 1 63.56 143 PRO B CA 1
ATOM 2397 C C . PRO B 1 143 ? -14.695 0.877 -17.391 1 63.56 143 PRO B C 1
ATOM 2399 O O . PRO B 1 143 ? -13.789 1.71 -17.453 1 63.56 143 PRO B O 1
ATOM 2402 N N . ALA B 1 144 ? -15.719 1.269 -18.031 1 56.97 144 ALA B N 1
ATOM 2403 C CA . ALA B 1 144 ? -15.875 2.445 -18.875 1 56.97 144 ALA B CA 1
ATOM 2404 C C . ALA B 1 144 ? -16 3.715 -18.047 1 56.97 144 ALA B C 1
ATOM 2406 O O . ALA B 1 144 ? -15.93 4.824 -18.578 1 56.97 144 ALA B O 1
ATOM 2407 N N . ALA B 1 145 ? -16.141 3.637 -16.812 1 51.34 145 ALA B N 1
ATOM 2408 C CA . ALA B 1 145 ? -16.609 4.801 -16.062 1 51.34 145 ALA B CA 1
ATOM 2409 C C . ALA B 1 145 ? -15.43 5.637 -15.562 1 51.34 145 ALA B C 1
ATOM 2411 O O . ALA B 1 145 ? -15.625 6.695 -14.961 1 51.34 145 ALA B O 1
ATOM 2412 N N . ALA B 1 146 ? -14.141 5.246 -15.672 1 52.69 146 ALA B N 1
ATOM 2413 C CA . ALA B 1 146 ? -13.07 6.035 -15.078 1 52.69 146 ALA B CA 1
ATOM 2414 C C . ALA B 1 146 ? -12.781 7.285 -15.906 1 52.69 146 ALA B C 1
ATOM 2416 O O . ALA B 1 146 ? -12.617 7.199 -17.125 1 52.69 146 ALA B O 1
ATOM 2417 N N . GLY B 1 147 ? -13.203 8.477 -15.562 1 46.62 147 GLY B N 1
ATOM 2418 C CA . GLY B 1 147 ? -13.07 9.781 -16.188 1 46.62 147 GLY B CA 1
ATOM 2419 C C . GLY B 1 147 ? -11.633 10.25 -16.312 1 46.62 147 GLY B C 1
ATOM 2420 O O . GLY B 1 147 ? -10.758 9.75 -15.609 1 46.62 147 GLY B O 1
ATOM 2421 N N . ASP B 1 148 ? -11.242 10.836 -17.469 1 46.34 148 ASP B N 1
ATOM 2422 C CA . ASP B 1 148 ? -9.961 11.398 -17.891 1 46.34 148 ASP B CA 1
ATOM 2423 C C . ASP B 1 148 ? -9.516 12.523 -16.953 1 46.34 148 ASP B C 1
ATOM 2425 O O . ASP B 1 148 ? -10.32 13.375 -16.578 1 46.34 148 ASP B O 1
ATOM 2429 N N . CYS B 1 149 ? -8.633 12.242 -16.125 1 49.28 149 CYS B N 1
ATOM 2430 C CA . CYS B 1 149 ? -7.973 13.305 -15.375 1 49.28 149 CYS B CA 1
ATOM 2431 C C . CYS B 1 149 ? -7.562 14.453 -16.297 1 49.28 149 CYS B C 1
ATOM 2433 O O . CYS B 1 149 ? -6.918 15.406 -15.852 1 49.28 149 CYS B O 1
ATOM 2435 N N . SER B 1 150 ? -7.68 14.633 -17.578 1 41.91 150 SER B N 1
ATOM 2436 C CA . SER B 1 150 ? -7.137 15.703 -18.406 1 41.91 150 SER B CA 1
ATOM 2437 C C . SER B 1 150 ? -7.551 17.078 -17.859 1 41.91 150 SER B C 1
ATOM 2439 O O . SER B 1 150 ? -6.957 18.094 -18.219 1 41.91 150 SER B O 1
ATOM 2441 N N . ALA B 1 151 ? -8.836 17.438 -17.719 1 36.75 151 ALA B N 1
ATOM 2442 C CA . ALA B 1 151 ? -9.344 18.797 -17.891 1 36.75 151 ALA B CA 1
ATOM 2443 C C . ALA B 1 151 ? -8.945 19.688 -16.719 1 36.75 151 ALA B C 1
ATOM 2445 O O . ALA B 1 151 ? -9.289 20.875 -16.688 1 36.75 151 ALA B O 1
ATOM 2446 N N . SER B 1 152 ? -8.719 19.312 -15.492 1 35.56 152 SER B N 1
ATOM 2447 C CA . SER B 1 152 ? -8.664 20.406 -14.539 1 35.56 152 SER B CA 1
ATOM 2448 C C . SER B 1 152 ? -7.344 21.156 -14.648 1 35.56 152 SER B C 1
ATOM 2450 O O . SER B 1 152 ? -6.379 20.844 -13.945 1 35.56 152 SER B O 1
ATOM 2452 N N . GLN B 1 153 ? -6.801 21.469 -15.758 1 31.23 153 GLN B N 1
ATOM 2453 C CA . GLN B 1 153 ? -5.836 22.547 -15.906 1 31.23 153 GLN B CA 1
ATOM 2454 C C . GLN B 1 153 ? -6.348 23.828 -15.25 1 31.23 153 GLN B C 1
ATOM 2456 O O . GLN B 1 153 ? -7.48 24.25 -15.492 1 31.23 153 GLN B O 1
ATOM 2461 N N . VAL B 1 154 ? -5.891 24.266 -14.156 1 24.52 154 VAL B N 1
ATOM 2462 C CA . VAL B 1 154 ? -6.066 25.656 -13.719 1 24.52 154 VAL B CA 1
ATOM 2463 C C . VAL B 1 154 ? -5.727 26.609 -14.867 1 24.52 154 VAL B C 1
ATOM 2465 O O . VAL B 1 154 ? -4.625 26.562 -15.414 1 24.52 154 VAL B O 1
ATOM 2468 N N . LYS B 1 155 ? -6.699 27.312 -15.555 1 22.34 155 LYS B N 1
ATOM 2469 C CA . LYS B 1 155 ? -6.418 28.609 -16.172 1 22.34 155 LYS B CA 1
ATOM 2470 C C . LYS B 1 155 ? -5.734 29.547 -15.172 1 22.34 155 LYS B C 1
ATOM 2472 O O . LYS B 1 155 ? -6.148 29.641 -14.016 1 22.34 155 LYS B O 1
#

Foldseek 3Di:
DVLVVLLVVLVVLVVVCVVVQQFDCLQVVQLVVCVVDPVCRLVVLVVVLCVLVVVLLVVLVVLLVPVVPHDLVVNLVSLVVNLVSCVNNGRGVLNVLSVQLSVCSVVVNSVSNVVSSVVSVVSVVVSVVSVVVSVVSDVVSDDPRSDDPPDPPDD/DVLVVLLVVLVVLVVVCVVVQQFDCLQVVQLVVCVVDPVCRLVVLVVVLCVLVVVLLVVLVVLLVPVVPHDLVVNLVSLVVNLVSCVNNGRGVLNVLSVQLSVCSVVVNSVSNVVSSVVSVVSVVVSVVSVVVSVVSDVVSDDPSSDDPPPPPDD

Nearest PDB structures (foldseek):
  3us6-assembly1_A  TM=9.733E-01  e=1.739E-09  Medicago truncatula
  4g78-assembly1_A  TM=9.224E-01  e=9.111E-09  Medicago truncatula
  1wn0-assembly4_D  TM=9.441E-01  e=9.852E-08  Zea mays
  4pac-assembly1_A  TM=9.077E-01  e=1.093E-07  Arabidopsis thaliana
  1wn0-assembly1_A  TM=9.261E-01  e=5.582E-06  Zea mays

pLDDT: mean 87.65, std 15.6, range [21.58, 98.38]

Solvent-accessible surface area (backbone atoms only — not comparable to full-atom values): 16495 Å² total; per-residue (Å²): 112,69,64,58,52,51,42,52,50,50,51,50,51,57,50,46,34,50,76,69,41,42,36,42,70,45,36,51,54,45,49,54,49,21,76,76,52,50,84,54,27,51,62,42,53,50,48,31,48,49,60,44,46,52,53,50,51,50,53,46,51,53,43,64,71,40,60,92,72,48,54,58,68,57,47,44,51,53,46,50,55,49,33,51,50,25,54,53,55,10,34,40,46,43,27,53,33,41,52,53,21,47,51,25,49,75,69,65,36,59,69,56,21,51,55,33,43,53,52,28,50,50,46,43,52,49,49,51,54,52,50,53,51,49,52,53,50,46,64,72,63,38,86,83,56,76,74,80,82,74,76,86,65,82,128,112,68,63,58,52,51,41,51,49,51,52,51,50,57,52,47,34,50,77,67,40,41,37,44,70,44,35,53,54,46,48,55,48,21,75,78,52,50,85,54,26,51,61,42,53,50,50,31,48,49,59,44,46,52,53,50,53,50,53,46,52,54,42,63,72,40,59,93,71,48,54,59,69,58,47,44,50,54,47,49,52,49,33,50,50,25,55,54,54,11,34,40,46,41,30,52,31,41,53,54,21,46,52,24,49,74,68,65,36,60,70,58,21,50,56,34,43,53,53,28,50,51,45,43,52,50,50,53,53,54,49,52,51,50,52,52,50,46,62,72,64,38,88,84,54,74,74,78,78,75,73,83,63,83,128

Sequence (310 aa):
METRHLRQQIVAMRQSFFDEEILDEQFCQLEQLEENGNPSFLEQVFTMYFNDSTTVLATVEQAMREIESIDLGEVDHVLHKFKGSSASVGANKVRNQIVNTRKFVAEGDLKGAEVAFQELRKEYDNLKAKLEHYFQQLKRAGPAAAGDCSASQVKMETRHLRQQIVAMRQSFFDEEILDEQFCQLEQLEENGNPSFLEQVFTMYFNDSTTVLATVEQAMREIESIDLGEVDHVLHKFKGSSASVGANKVRNQIVNTRKFVAEGDLKGAEVAFQELRKEYDNLKAKLEHYFQQLKRAGPAAAGDCSASQVK

Organism: Hibiscus trionum (NCBI:txid183268)

InterPro domains:
  IPR008207 Signal transduction histidine kinase, phosphotransfer (Hpt) domain [PF01627] (45-129)
  IPR008207 Signal transduction histidine kinase, phosphotransfer (Hpt) domain [PS50894] (38-141)
  IPR036641 HPT domain superfamily [G3DSA:1.20.120.160] (1-150)
  IPR036641 HPT domain superfamily [SSF47226] (5-139)
  IPR045871 Histidine-containing phosphotransfer protein 1-5/Phosphorelay intermediate protein YPD1 [PTHR28242] (5-141)

Secondary structure (DSSP, 8-state):
-HHHHHHHHHHHHHHHHHHTTSS-HHHHHHHHHHHHS-TTHHHHHHHHHHHHHHHHHHHHHHHHH-GGG--HHHHHHHHHHHHHHHHHHT-HHHHHHHHHHHHHHHHT-HHHHHHHHHHHHHHHHHHHHHHHHHHHHHHHH-GGG----------/-HHHHHHHHHHHHHHHHHHTTSS-HHHHHHHHHHHHS-TTHHHHHHHHHHHHHHHHHHHHHHHHH-GGG--HHHHHHHHHHHHHHHHHHT-HHHHHHHHHHHHHHHHT-HHHHHHHHHHHHHHHHHHHHHHHHHHHHHHHH-GGG---GGG----

=== Feature glossary ===
Reading guide. The protein is described through the following features:

Foldseek 3Di. A 3Di character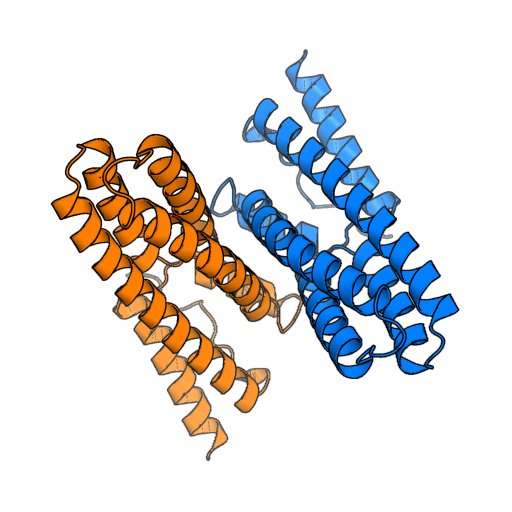 summarizes, for each residue, the relative orientation of the Cα frame of its nearest spatial neighbor. Because it encodes fold topology rather than chemistry, 3Di alignments detect remote structural similarity that sequence alignment misses.

Contact-map, Ramachandran, and PAE plots. Plot images: a contact map (which residues are close in 3D, as an N×N binary image), a Ramachandran scatter (backbone torsion angles, revealing secondary-structure composition at a glance), and — for AlphaFold structures — a PAE heatmap (pairwise prediction confidence).

Radius of gyration, Cα contacts, bounding box. Radius of gyration (Rg) is the root-mean-square distance of Cα atoms from their centroid — a single number for overall size and compactness. A globular domain of N residues has Rg ≈ 2.2·N^0.38 Å; an extended or disordered chain has a much larger Rg. The Cα contact count is the number of residue pairs whose Cα atoms are within 8 Å and are more than four positions apart in sequence — a standard proxy for tertiary packing density. The bounding box is the smallest axis-aligned box enclosing all Cα atoms.

Secondary structure (8-state, DSSP). Eight-state secondary structure (DSSP): H is the canonical α-helix, G the tighter 3₁₀-helix, I the wider π-helix; E/B are β-structure, T and S are turns and bends, and '-' is everything else. DSSP derives these from the pattern of main-chain N–H···O=C hydrogen bonds, not from the sequence.

B-factor. B-factor (Debye–Waller factor) reflects atomic displacement in the crystal lattice. It is an experimental observable (units Å²), not a prediction; low values mean the atom is pinned down, high values mean it moves or is heterogeneous across the crystal.

pLDDT. pLDDT is the predicted lDDT-Cα score: AlphaFold's confidence that the local environment of each residue (all inter-atomic distances within 15 Å) is correctly placed. It is a per-residue number between 0 and 100, with higher meaning more reliable.

Nearest PDB structures. Nearest PDB neighbors are the top structural matches found by Foldseek when searching this structure against the entire Protein Data Bank. Each hit reports a TM-score (0 to 1; >0.5 almost always implies the same fold) and an E-value. These are *structural* homologs — they may share no detectable sequence similarity.

Solvent-accessible surface area. Accessible surface area quantifies burial. A residue with SASA near zero is packed into the hydrophobic core; one with SASA >100 Å² sits on the surface. Computed here via the Shrake–Rupley numerical algorithm with a 1.4 Å probe.

Rendered structure images. Structure images are PyMOL renders from six orthogonal camera directions. Cartoon representation draws helices as coils and strands as arrows; sticks shows the backbone as bonds; surface shows the solvent-excluded envelope. Rainbow coloring maps sequence position to hue (blue→red, N→C); chain coloring assigns a distinct color per polypeptide.

Backbone torsions (φ/ψ). φ (phi) and ψ (psi) are the two rotatable backbone dihedrals per residue: φ is the C(i-1)–N–Cα–C torsion, ψ is the N–Cα–C–N(i+1) torsion, both in degrees on (−180°, 180°]. α-helical residues cluster near (−60°, −45°); β-strand residues near (−120°, +130°). A Ramachandran plot is simply a scatter of (φ, ψ) for every residue.

Predicted aligned error. Predicted Aligned Error (PAE) is an AlphaFold confidence matrix: entry (i, j) is the expected error in the position of residue j, in ångströms, when the prediction is superimposed on the true structure at residue i. Low PAE within a block of residues means that block is internally rigid and well-predicted; high PAE between two blocks means their relative placement is uncertain even if each block individually is confident.

mmCIF coordinates. Structure coordinates are given as an mmCIF _atom_site loop: one row per atom with element, residue name, chain id, sequence number, and x/y/z position in Å. Only the four main-chain atoms per residue are included here; side chains are omitted to keep the record compact.

InterPro / GO / CATH / organism. Database cross-references. InterPro integrates a dozen domain/family signature databases into unified entries with residue-range hits. GO terms attach function/process/location labels with evidence codes. CATH codes position the fold in a four-level structural taxonomy. Organism is the NCBI-taxonomy species name.

Secondary structure (3-state, P-SEA). SS3 is a coarse helix/strand/coil call (letters a/b/c) made by the P-SEA algorithm from inter-Cα distances and dihedrals. It is less detailed than DSSP but needs only Cα positions.

Sequence. Sequence gives the chain of amino acids in standard one-letter code (A=alanine, C=cysteine, …, Y=tyrosine), read N→C. It is the only feature that is directly encoded by the gene; all structural features are derived from the folded form of this sequence.